Protein AF-A0A954ZAV3-F1 (afdb_monomer_lite)

Radius of gyration: 24.4 Å; chains: 1; bounding box: 52×62×76 Å

Secondary structure (DSSP, 8-state):
---PPPPPPP-----------TT--HHHHHHHHHHHHHHHHHH--SS--SS-HHHHHHHHHHHHHHHHHHHS---SS-HHHHHHHHHHHTT--TTS----SSTT--HHHHHHHHHHHHTTHHHHHHHHHHHHSS-SSS----S-GGGEEEETTEEEE-PPPPHHHHHHHHHHTT-HHHHHHHHH-TTT----S--HHHHHHHHHHHHHS-HHHHHHHHHHHHHTT-GGGHHHHHHHTT-SSHHHHHHHHHHHHHHHT-TTTTS--TT---HHHHHHHHHHHHHHHHHH-TTPPPP-

Foldseek 3Di:
DDDDPDPDPDQQDFDPDPPDDPPDDPVVVVVVLVVVVVCCVVDPDLPPPLDLSLQVLLVVLLNVLVVCNRRVHDDPDDPSLVRLVVVQVVQQDPVGWHAHDDPQRHGVNSRVSSVCNNVSVNNVVVVLCVLPPDDPDPDDDPPDPVQWDQDPNDTDGDDDQDLLNVLLVCQVVVVVVVLVVCVVPVVPDDQGPQDPVSLVSLLVCCVDTDPSSVLVSLLNLLVVLALVCLLSLLVQLPDPDLSSVVSSQCSLCSNVVPVVQQPDDSPDPDVVSSVSSSVVSQVVSCVVVVPDDRRD

Structure (mmCIF, N/CA/C/O backbone):
data_AF-A0A954ZAV3-F1
#
_entry.id   AF-A0A954ZAV3-F1
#
loop_
_atom_site.group_PDB
_atom_site.id
_atom_site.type_symbol
_atom_site.label_atom_id
_atom_site.label_alt_id
_atom_site.label_comp_id
_atom_site.label_asym_id
_atom_site.label_entity_id
_atom_site.label_seq_id
_atom_site.pdbx_PDB_ins_code
_atom_site.Cartn_x
_atom_site.Cartn_y
_atom_site.Cartn_z
_atom_site.occupancy
_atom_site.B_iso_or_equiv
_atom_site.auth_seq_id
_atom_site.auth_comp_id
_atom_site.auth_asym_id
_atom_site.auth_atom_id
_atom_site.pdbx_PDB_model_num
ATOM 1 N N . SER A 1 1 ? 12.133 -4.200 50.598 1.00 43.22 1 SER A N 1
ATOM 2 C CA . SER A 1 1 ? 11.638 -5.173 49.607 1.00 43.22 1 SER A CA 1
ATOM 3 C C . SER A 1 1 ? 10.131 -5.022 49.510 1.00 43.22 1 SER A C 1
ATOM 5 O O . SER A 1 1 ? 9.452 -5.318 50.482 1.00 43.22 1 SER A O 1
ATOM 7 N N . ALA A 1 2 ? 9.618 -4.442 48.423 1.00 35.38 2 ALA A N 1
ATOM 8 C CA . ALA A 1 2 ? 8.178 -4.277 48.209 1.00 35.38 2 ALA A CA 1
ATOM 9 C C . ALA A 1 2 ? 7.883 -4.182 46.704 1.00 35.38 2 ALA A C 1
ATOM 11 O O . ALA A 1 2 ? 7.616 -3.110 46.168 1.00 35.38 2 ALA A O 1
ATOM 12 N N . LEU A 1 3 ? 7.975 -5.317 46.011 1.00 33.47 3 LEU A N 1
ATOM 13 C CA . LEU A 1 3 ? 7.390 -5.476 44.681 1.00 33.47 3 LEU A CA 1
ATOM 14 C C . LEU A 1 3 ? 5.880 -5.665 44.868 1.00 33.47 3 LEU A C 1
ATOM 16 O O . LEU A 1 3 ? 5.440 -6.688 45.394 1.00 33.47 3 LEU A O 1
ATOM 20 N N . ARG A 1 4 ? 5.081 -4.663 44.483 1.00 36.97 4 ARG A N 1
ATOM 21 C CA . ARG A 1 4 ? 3.630 -4.841 44.336 1.00 36.97 4 ARG A CA 1
ATOM 22 C C . ARG A 1 4 ? 3.389 -5.832 43.197 1.00 36.97 4 ARG A C 1
ATOM 24 O O . ARG A 1 4 ? 3.951 -5.667 42.117 1.00 36.97 4 ARG A O 1
ATOM 31 N N . ARG A 1 5 ? 2.554 -6.846 43.448 1.00 33.66 5 ARG A N 1
ATOM 32 C CA . ARG A 1 5 ? 2.000 -7.714 42.398 1.00 33.66 5 ARG A CA 1
ATOM 33 C C . ARG A 1 5 ? 1.343 -6.829 41.341 1.00 33.66 5 ARG A C 1
ATOM 35 O O . ARG A 1 5 ? 0.544 -5.967 41.692 1.00 33.66 5 ARG A O 1
ATOM 42 N N . ALA A 1 6 ? 1.701 -7.044 40.079 1.00 34.69 6 ALA A N 1
ATOM 43 C CA . ALA A 1 6 ? 0.968 -6.472 38.963 1.00 34.69 6 ALA A CA 1
ATOM 44 C C . ALA A 1 6 ? -0.475 -6.991 39.017 1.00 34.69 6 ALA A C 1
ATOM 46 O O . ALA A 1 6 ? -0.693 -8.198 39.153 1.00 34.69 6 ALA A O 1
ATOM 47 N N . ASP A 1 7 ? -1.442 -6.077 38.969 1.00 37.53 7 ASP A N 1
ATOM 48 C CA . ASP A 1 7 ? -2.855 -6.427 38.868 1.00 37.53 7 ASP A CA 1
ATOM 49 C C . ASP A 1 7 ? -3.092 -7.270 37.607 1.00 37.53 7 ASP A C 1
ATOM 51 O O . ASP A 1 7 ? -2.466 -7.046 36.566 1.00 37.53 7 ASP A O 1
ATOM 55 N N . ALA A 1 8 ? -4.003 -8.241 37.702 1.00 34.41 8 ALA A N 1
ATOM 56 C CA . ALA A 1 8 ? -4.409 -9.057 36.564 1.00 34.41 8 ALA A CA 1
ATOM 57 C C . ALA A 1 8 ? -4.867 -8.156 35.398 1.00 34.41 8 ALA A C 1
ATOM 59 O O . ALA A 1 8 ? -5.554 -7.154 35.642 1.00 34.41 8 ALA A O 1
ATOM 60 N N . PRO A 1 9 ? -4.514 -8.482 34.139 1.00 34.75 9 PRO A N 1
ATOM 61 C CA . PRO A 1 9 ? -4.919 -7.682 32.993 1.00 34.75 9 PRO A CA 1
ATOM 62 C C . PRO A 1 9 ? -6.445 -7.556 32.976 1.00 34.75 9 PRO A C 1
ATOM 64 O O . PRO A 1 9 ? -7.173 -8.550 32.954 1.00 34.75 9 PRO A O 1
ATOM 67 N N . LYS A 1 10 ? -6.934 -6.311 33.042 1.00 37.59 10 LYS A N 1
ATOM 68 C CA . LYS A 1 10 ? -8.363 -6.001 32.941 1.00 37.59 10 LYS A CA 1
ATOM 69 C C . LYS A 1 10 ? -8.898 -6.620 31.653 1.00 37.59 10 LYS A C 1
ATOM 71 O O . LYS A 1 10 ? -8.364 -6.329 30.586 1.00 37.59 10 LYS A O 1
ATOM 76 N N . ALA A 1 11 ? -9.953 -7.429 31.766 1.00 37.09 11 ALA A N 1
ATOM 77 C CA . ALA A 1 11 ? -10.657 -8.009 30.628 1.00 37.09 11 ALA A CA 1
ATOM 78 C C . ALA A 1 11 ? -10.965 -6.910 29.602 1.00 37.09 11 ALA A C 1
ATOM 80 O O . ALA A 1 11 ? -11.726 -5.973 29.873 1.00 37.09 11 ALA A O 1
ATOM 81 N N . GLN A 1 12 ? -10.302 -6.989 28.452 1.00 39.78 12 GLN A N 1
ATOM 82 C CA . GLN A 1 12 ? -10.425 -6.011 27.388 1.00 39.78 12 GLN A CA 1
ATOM 83 C C . GLN A 1 12 ? -11.825 -6.162 26.792 1.00 39.78 12 GLN A C 1
ATOM 85 O O . GLN A 1 12 ? -12.163 -7.187 26.210 1.00 39.78 12 GLN A O 1
ATOM 90 N N . ALA A 1 13 ? -12.684 -5.170 27.028 1.00 43.62 13 ALA A N 1
ATOM 91 C CA . ALA A 1 13 ? -14.077 -5.238 26.611 1.00 43.62 13 ALA A CA 1
ATOM 92 C C . ALA A 1 13 ? -14.172 -5.381 25.085 1.00 43.62 13 ALA A C 1
ATOM 94 O O . ALA A 1 13 ? -13.678 -4.519 24.350 1.00 43.62 13 ALA A O 1
ATOM 95 N N . TYR A 1 14 ? -14.834 -6.458 24.652 1.00 39.50 14 TYR A N 1
ATOM 96 C CA . TYR A 1 14 ? -15.219 -6.749 23.273 1.00 39.50 14 TYR A CA 1
ATOM 97 C C . TYR A 1 14 ? -15.624 -5.463 22.531 1.00 39.50 14 TYR A C 1
ATOM 99 O O . TYR A 1 14 ? -16.465 -4.712 23.048 1.00 39.50 14 TYR A O 1
ATOM 107 N N . PRO A 1 15 ? -15.098 -5.184 21.324 1.00 45.75 15 PRO A N 1
ATOM 108 C CA . PRO A 1 15 ? -15.654 -4.125 20.498 1.00 45.75 15 PRO A CA 1
ATOM 109 C C . PRO A 1 15 ? -17.141 -4.416 20.268 1.00 45.75 15 PRO A C 1
ATOM 111 O O . PRO A 1 15 ? -17.528 -5.467 19.755 1.00 45.75 15 PRO A O 1
ATOM 114 N N . THR A 1 16 ? -18.003 -3.493 20.691 1.00 47.75 16 THR A N 1
ATOM 115 C CA . THR A 1 16 ? -19.441 -3.603 20.467 1.00 47.75 16 THR A CA 1
ATOM 116 C C . THR A 1 16 ? -19.694 -3.507 18.968 1.00 47.75 16 THR A C 1
ATOM 118 O O . THR A 1 16 ? -19.535 -2.446 18.365 1.00 47.75 16 THR A O 1
ATOM 121 N N . LEU A 1 17 ? -20.078 -4.631 18.354 1.00 47.16 17 LEU A N 1
ATOM 122 C CA . LEU A 1 17 ? -20.559 -4.663 16.975 1.00 47.16 17 LEU A CA 1
ATOM 123 C C . LEU A 1 17 ? -21.664 -3.605 16.829 1.00 47.16 17 LEU A C 1
ATOM 125 O O . LEU A 1 17 ? -22.701 -3.693 17.497 1.00 47.16 17 LEU A O 1
ATOM 129 N N . LYS A 1 18 ? -21.423 -2.582 15.995 1.00 47.41 18 LYS A N 1
ATOM 130 C CA . LYS A 1 18 ? -22.387 -1.500 15.740 1.00 47.41 18 LYS A CA 1
ATOM 131 C C . LYS A 1 18 ? -23.737 -2.116 15.354 1.00 47.41 18 LYS A C 1
ATOM 133 O O . LYS A 1 18 ? -23.797 -3.071 14.584 1.00 47.41 18 LYS A O 1
ATOM 138 N N . SER A 1 19 ? -24.829 -1.578 15.892 1.00 48.09 19 SER A N 1
ATOM 139 C CA . SER A 1 19 ? -26.195 -1.955 15.516 1.00 48.09 19 SER A CA 1
ATOM 140 C C . SER A 1 19 ? -26.504 -1.476 14.093 1.00 48.09 19 SER A C 1
ATOM 142 O O . SER A 1 19 ? -27.118 -0.430 13.906 1.00 48.09 19 SER A O 1
ATOM 144 N N . GLY A 1 20 ? -26.019 -2.203 13.088 1.00 42.50 20 GLY A N 1
ATOM 145 C CA . GLY A 1 20 ? -26.279 -1.944 11.675 1.00 42.50 20 GLY A CA 1
ATOM 146 C C . GLY A 1 20 ? -27.208 -3.005 11.094 1.00 42.50 20 GLY A C 1
ATOM 147 O O . GLY A 1 20 ? -26.789 -4.144 10.933 1.00 42.50 20 GLY A O 1
ATOM 148 N N . GLY A 1 21 ? -28.446 -2.612 10.778 1.00 49.19 21 GLY A N 1
ATOM 149 C CA . GLY A 1 21 ? -29.422 -3.400 10.016 1.00 49.19 21 GLY A CA 1
ATOM 150 C C . GLY A 1 21 ? -30.178 -4.457 10.829 1.00 49.19 21 GLY A C 1
ATOM 151 O O . GLY A 1 21 ? -29.595 -5.365 11.409 1.00 49.19 21 GLY A O 1
ATOM 152 N N . SER A 1 22 ? -31.505 -4.377 10.823 1.00 57.56 22 SER A N 1
ATOM 153 C CA . SER A 1 22 ? -32.466 -5.265 11.497 1.00 57.56 22 SER A CA 1
ATOM 154 C C . SER A 1 22 ? -32.507 -6.723 10.987 1.00 57.56 22 SER A C 1
ATOM 156 O O . SER A 1 22 ? -33.482 -7.422 11.243 1.00 57.56 22 SER A O 1
ATOM 158 N N . GLY A 1 23 ? -31.487 -7.198 10.263 1.00 61.06 23 GLY A N 1
ATOM 159 C CA . GLY A 1 23 ? -31.526 -8.477 9.537 1.00 61.06 23 GLY A CA 1
ATOM 160 C C . GLY A 1 23 ? -30.692 -9.626 10.115 1.00 61.06 23 GLY A C 1
ATOM 161 O O . GLY A 1 23 ? -30.875 -10.762 9.689 1.00 61.06 23 GLY A O 1
ATOM 162 N N . VAL A 1 24 ? -29.775 -9.374 11.057 1.00 69.69 24 VAL A N 1
ATOM 163 C CA . VAL A 1 24 ? -28.865 -10.416 11.577 1.00 69.69 24 VAL A CA 1
ATOM 164 C C . VAL A 1 24 ? -29.240 -10.803 13.006 1.00 69.69 24 VAL A C 1
ATOM 166 O O . VAL A 1 24 ? -29.058 -10.028 13.947 1.00 69.69 24 VAL A O 1
ATOM 169 N N . ASP A 1 25 ? -29.725 -12.034 13.175 1.00 81.56 25 ASP A N 1
ATOM 170 C CA . ASP A 1 25 ? -29.967 -12.639 14.487 1.00 81.56 25 ASP A CA 1
ATOM 171 C C . ASP A 1 25 ? -28.629 -12.890 15.204 1.00 81.56 25 ASP A C 1
ATOM 173 O O . ASP A 1 25 ? -27.825 -13.744 14.821 1.00 81.56 25 ASP A O 1
ATOM 177 N N . ARG A 1 26 ? -28.387 -12.121 16.270 1.00 75.00 26 ARG A N 1
ATOM 178 C CA . ARG A 1 26 ? -27.150 -12.179 17.063 1.00 75.00 26 ARG A CA 1
ATOM 179 C C . ARG A 1 26 ? -26.989 -13.488 17.827 1.00 75.00 26 ARG A C 1
ATOM 181 O O . ARG A 1 26 ? -25.853 -13.897 18.060 1.00 75.00 26 ARG A O 1
ATOM 188 N N . GLY A 1 27 ? -28.094 -14.106 18.242 1.00 80.81 27 GLY A N 1
ATOM 189 C CA . GLY A 1 27 ? -28.077 -15.412 18.890 1.00 80.81 27 GLY A CA 1
ATOM 190 C C . GLY A 1 27 ? -27.563 -16.456 17.911 1.00 80.81 27 GLY A C 1
ATOM 191 O O . GLY A 1 27 ? -26.564 -17.111 18.190 1.00 80.81 27 GLY A O 1
ATOM 192 N N . ARG A 1 28 ? -28.150 -16.497 16.708 1.00 83.56 28 ARG A N 1
ATOM 193 C CA . ARG A 1 28 ? -27.690 -17.381 15.625 1.00 83.56 28 ARG A CA 1
ATOM 194 C C . ARG A 1 28 ? -26.242 -17.117 15.222 1.00 83.56 28 ARG A C 1
ATOM 196 O O . ARG A 1 28 ? -25.494 -18.071 15.045 1.00 83.56 28 ARG A O 1
ATOM 203 N N . LEU A 1 29 ? -25.826 -15.852 15.122 1.00 80.62 29 LEU A N 1
ATOM 204 C CA . LEU A 1 29 ? -24.438 -15.500 14.806 1.00 80.62 29 LEU A CA 1
ATOM 205 C C . LEU A 1 29 ? -23.461 -16.023 15.868 1.00 80.62 29 LEU A C 1
ATOM 207 O O . LEU A 1 29 ? -22.457 -16.640 15.526 1.00 80.62 29 LEU A O 1
ATOM 211 N N . ARG A 1 30 ? -23.754 -15.808 17.156 1.00 82.56 30 ARG A N 1
ATOM 212 C CA . ARG A 1 30 ? -22.911 -16.311 18.253 1.00 82.56 30 ARG A CA 1
ATOM 213 C C . ARG A 1 30 ? -22.864 -17.833 18.281 1.00 82.56 30 ARG A C 1
ATOM 215 O O . ARG A 1 30 ? -21.786 -18.388 18.459 1.00 82.56 30 ARG A O 1
ATOM 222 N N . SER A 1 31 ? -24.000 -18.496 18.067 1.00 86.44 31 SER A N 1
ATOM 223 C CA . SER A 1 31 ? -24.052 -19.954 17.957 1.00 86.44 31 SER A CA 1
ATOM 224 C C . SER A 1 31 ? -23.203 -20.458 16.792 1.00 86.44 31 SER A C 1
ATOM 226 O O . SER A 1 31 ? -22.421 -21.377 16.988 1.00 86.44 31 SER A O 1
ATOM 228 N N . ALA A 1 32 ? -23.275 -19.821 15.619 1.00 86.50 32 ALA A N 1
ATOM 229 C CA . ALA A 1 32 ? -22.461 -20.195 14.463 1.00 86.50 32 ALA A CA 1
ATOM 230 C C . ALA A 1 32 ? -20.954 -20.035 14.727 1.00 86.50 32 ALA A C 1
ATOM 232 O O . ALA A 1 32 ? -20.181 -20.933 14.401 1.00 86.50 32 ALA A O 1
ATOM 233 N N . ILE A 1 33 ? -20.542 -18.930 15.364 1.00 84.00 33 ILE A N 1
ATOM 234 C CA . ILE A 1 33 ? -19.146 -18.714 15.778 1.00 84.00 33 ILE A CA 1
ATOM 235 C C . ILE A 1 33 ? -18.710 -19.809 16.756 1.00 84.00 33 ILE A C 1
ATOM 237 O O . ILE A 1 33 ? -17.671 -20.428 16.553 1.00 84.00 33 ILE A O 1
ATOM 241 N N . SER A 1 34 ? -19.521 -20.091 17.781 1.00 85.69 34 SER A N 1
ATOM 242 C CA . SER A 1 34 ? -19.221 -21.130 18.771 1.00 85.69 34 SER A CA 1
ATOM 243 C C . SER A 1 34 ? -19.095 -22.512 18.133 1.00 85.69 34 SER A C 1
ATOM 245 O O . SER A 1 34 ? -18.180 -23.249 18.476 1.00 85.69 34 SER A O 1
ATOM 247 N N . SER A 1 35 ? -19.982 -22.869 17.202 1.00 88.56 35 SER A N 1
ATOM 248 C CA . SER A 1 35 ? -19.908 -24.144 16.484 1.00 88.56 35 SER A CA 1
ATOM 249 C C . SER A 1 35 ? -18.654 -24.242 15.615 1.00 88.56 35 SER A C 1
ATOM 251 O O . SER A 1 35 ? -18.016 -25.292 15.596 1.00 88.56 35 SER A O 1
ATOM 253 N N . GLY A 1 36 ? -18.278 -23.156 14.932 1.00 87.31 36 GLY A N 1
ATOM 254 C CA . GLY A 1 36 ? -17.037 -23.092 14.158 1.00 87.31 36 GLY A CA 1
ATOM 255 C C . GLY A 1 36 ? -15.797 -23.260 15.036 1.00 87.31 36 GLY A C 1
ATOM 256 O O . GLY A 1 36 ? -14.914 -24.043 14.696 1.00 87.31 36 GLY A O 1
ATOM 257 N N . GLN A 1 37 ? -15.776 -22.601 16.197 1.00 85.81 37 GLN A N 1
ATOM 258 C CA . GLN A 1 37 ? -14.704 -22.732 17.181 1.00 85.81 37 GLN A CA 1
ATOM 259 C C . GLN A 1 37 ? -14.576 -24.174 17.678 1.00 85.81 37 GLN A C 1
ATOM 261 O O . GLN A 1 37 ? -13.499 -24.748 17.594 1.00 85.81 37 GLN A O 1
ATOM 266 N N . SER A 1 38 ? -15.678 -24.790 18.121 1.00 89.25 38 SER A N 1
ATOM 267 C CA . SER A 1 38 ? -15.659 -26.172 18.613 1.00 89.25 38 SER A CA 1
ATOM 268 C C . SER A 1 38 ? -15.212 -27.167 17.544 1.00 89.25 38 SER A C 1
ATOM 270 O O . SER A 1 38 ? -14.517 -28.131 17.855 1.00 89.25 38 SER A O 1
ATOM 272 N N . TRP A 1 39 ? -15.590 -26.942 16.283 1.00 89.00 39 TRP A N 1
ATOM 273 C CA . TRP A 1 39 ? -15.094 -27.759 15.182 1.00 89.00 39 TRP A CA 1
ATOM 274 C C . TRP A 1 39 ? -13.587 -27.571 14.987 1.00 89.00 39 TRP A C 1
ATOM 276 O O . TRP A 1 39 ? -12.875 -28.565 14.870 1.00 89.00 39 TRP A O 1
ATOM 286 N N . LEU A 1 40 ? -13.091 -26.330 14.994 1.00 86.75 40 LEU A N 1
ATOM 287 C CA . LEU A 1 40 ? -11.665 -26.053 14.838 1.00 86.75 40 LEU A CA 1
ATOM 288 C C . LEU A 1 40 ? -10.853 -26.654 15.989 1.00 86.75 40 LEU A C 1
ATOM 290 O O . LEU A 1 40 ? -9.869 -27.328 15.725 1.00 86.75 40 LEU A O 1
ATOM 294 N N . ASP A 1 41 ? -11.289 -26.491 17.236 1.00 85.81 41 ASP A N 1
ATOM 295 C CA . ASP A 1 41 ? -10.605 -27.041 18.412 1.00 85.81 41 ASP A CA 1
ATOM 296 C C . ASP A 1 41 ? -10.495 -28.578 18.347 1.00 85.81 41 ASP A C 1
ATOM 298 O O . ASP A 1 41 ? -9.498 -29.149 18.781 1.00 85.81 41 ASP A O 1
ATOM 302 N N . ALA A 1 42 ? -11.496 -29.252 17.767 1.00 87.94 42 ALA A N 1
ATOM 303 C CA . ALA A 1 42 ? -11.515 -30.708 17.619 1.00 87.94 42 ALA A CA 1
ATOM 304 C C . ALA A 1 42 ? -10.778 -31.233 16.371 1.00 87.94 42 ALA A C 1
ATOM 306 O O . ALA A 1 42 ? -10.413 -32.406 16.339 1.00 87.94 42 ALA A O 1
ATOM 307 N N . ASN A 1 43 ? -10.595 -30.407 15.336 1.00 85.56 43 ASN A N 1
ATOM 308 C CA . ASN A 1 43 ? -10.083 -30.838 14.025 1.00 85.56 43 ASN A CA 1
ATOM 309 C C . ASN A 1 43 ? -8.812 -30.093 13.594 1.00 85.56 43 ASN A C 1
ATOM 311 O O . ASN A 1 43 ? -8.353 -30.267 12.466 1.00 85.56 43 ASN A O 1
ATOM 315 N N . PHE A 1 44 ? -8.251 -29.246 14.458 1.00 85.50 44 PHE A N 1
ATOM 316 C CA . PHE A 1 44 ? -7.051 -28.486 14.148 1.00 85.50 44 PHE A CA 1
ATOM 317 C C . PHE A 1 44 ? -5.870 -29.420 13.879 1.00 85.50 44 PHE A C 1
ATOM 319 O O . PHE A 1 44 ? -5.433 -30.177 14.744 1.00 85.50 44 PHE A O 1
ATOM 326 N N . SER A 1 45 ? -5.319 -29.309 12.679 1.00 84.38 45 SER A N 1
ATOM 327 C CA . SER A 1 45 ? -4.058 -29.916 12.286 1.00 84.38 45 SER A CA 1
ATOM 328 C C . SER A 1 45 ? -3.431 -29.019 11.229 1.00 84.38 45 SER A C 1
ATOM 330 O O . SER A 1 45 ? -4.126 -28.400 10.432 1.00 84.38 45 SER A O 1
ATOM 332 N N . VAL A 1 46 ? -2.110 -28.894 11.258 1.00 82.75 46 VAL A N 1
ATOM 333 C CA . VAL A 1 46 ? -1.357 -28.146 10.242 1.00 82.75 46 VAL A CA 1
ATOM 334 C C . VAL A 1 46 ? -0.816 -29.088 9.162 1.00 82.75 46 VAL A C 1
ATOM 336 O O . VAL A 1 46 ? -0.596 -28.684 8.024 1.00 82.75 46 VAL A O 1
ATOM 339 N N . ASP A 1 47 ? -0.611 -30.351 9.518 1.00 73.56 47 ASP A N 1
ATOM 340 C CA . ASP A 1 47 ? 0.057 -31.378 8.730 1.00 73.56 47 ASP A CA 1
ATOM 341 C C . ASP A 1 47 ? -0.894 -32.289 7.939 1.00 73.56 47 ASP A C 1
ATOM 343 O O . ASP A 1 47 ? -0.438 -32.968 7.025 1.00 73.56 47 ASP A O 1
ATOM 347 N N . ASN A 1 48 ? -2.201 -32.263 8.212 1.00 70.19 48 ASN A N 1
ATOM 348 C CA . ASN A 1 48 ? -3.205 -33.122 7.573 1.00 70.19 48 ASN A CA 1
ATOM 349 C C . ASN A 1 48 ? -3.900 -32.458 6.364 1.00 70.19 48 ASN A C 1
ATOM 351 O O . ASN A 1 48 ? -5.089 -32.661 6.105 1.00 70.19 48 ASN A O 1
ATOM 355 N N . HIS A 1 49 ? -3.173 -31.604 5.638 1.00 69.94 49 HIS A N 1
ATOM 356 C CA . HIS A 1 49 ? -3.695 -30.857 4.493 1.00 69.94 49 HIS A CA 1
ATOM 357 C C . HIS A 1 49 ? -2.951 -31.205 3.206 1.00 69.94 49 HIS A C 1
ATOM 359 O O . HIS A 1 49 ? -2.101 -30.454 2.730 1.00 69.94 49 HIS A O 1
ATOM 365 N N . ASP A 1 50 ? -3.347 -32.327 2.602 1.00 66.81 50 ASP A N 1
ATOM 366 C CA . ASP A 1 50 ? -2.805 -32.800 1.319 1.00 66.81 50 ASP A CA 1
ATOM 367 C C . ASP A 1 50 ? -3.141 -31.869 0.144 1.00 66.81 50 ASP A C 1
ATOM 369 O O . ASP A 1 50 ? -2.492 -31.900 -0.900 1.00 66.81 50 ASP A O 1
ATOM 373 N N . ARG A 1 51 ? -4.174 -31.029 0.291 1.00 72.25 51 ARG A N 1
ATOM 374 C CA . ARG A 1 51 ? -4.586 -30.048 -0.718 1.00 72.25 51 ARG A CA 1
ATOM 375 C C . ARG A 1 51 ? -4.462 -28.636 -0.159 1.00 72.25 51 ARG A C 1
ATOM 377 O O . ARG A 1 51 ? -5.188 -28.258 0.756 1.00 72.25 51 ARG A O 1
ATOM 384 N N . TYR A 1 52 ? -3.580 -27.852 -0.775 1.00 83.00 52 TYR A N 1
ATOM 385 C CA . TYR A 1 52 ? -3.382 -26.419 -0.524 1.00 83.00 52 TYR A CA 1
ATOM 386 C C . TYR A 1 52 ? -2.960 -26.056 0.917 1.00 83.00 52 TYR A C 1
ATOM 388 O O . TYR A 1 52 ? -3.591 -25.201 1.546 1.00 83.00 52 TYR A O 1
ATOM 396 N N . PRO A 1 53 ? -1.866 -26.631 1.447 1.00 88.56 53 PRO A N 1
ATOM 397 C CA . PRO A 1 53 ? -1.445 -26.409 2.834 1.00 88.56 53 PRO A CA 1
ATOM 398 C C . PRO A 1 53 ? -1.168 -24.931 3.149 1.00 88.56 53 PRO A C 1
ATOM 400 O O . PRO A 1 53 ? -1.612 -24.416 4.173 1.00 88.56 53 PRO A O 1
ATOM 403 N N . CYS A 1 54 ? -0.518 -24.193 2.243 1.00 90.62 54 CYS A N 1
ATOM 404 C CA . CYS A 1 54 ? -0.279 -22.760 2.444 1.00 90.62 54 CYS A CA 1
ATOM 405 C C . CYS A 1 54 ? -1.572 -21.935 2.419 1.00 90.62 54 CYS A C 1
ATOM 407 O O . CYS A 1 54 ? -1.697 -20.974 3.175 1.00 90.62 54 CYS A O 1
ATOM 409 N N . TYR A 1 55 ? -2.550 -22.311 1.587 1.00 89.81 55 TYR A N 1
ATOM 410 C CA . TYR A 1 55 ? -3.849 -21.638 1.567 1.00 89.81 55 TYR A CA 1
ATOM 411 C C . TYR A 1 55 ? -4.614 -21.874 2.871 1.00 89.81 55 TYR A C 1
ATOM 413 O O . TYR A 1 55 ? -5.178 -20.930 3.423 1.00 89.81 55 TYR A O 1
ATOM 421 N N . PHE A 1 56 ? -4.580 -23.103 3.398 1.00 91.06 56 PHE A N 1
ATOM 422 C CA . PHE A 1 56 ? -5.131 -23.408 4.716 1.00 91.06 56 PHE A CA 1
ATOM 423 C C . PHE A 1 56 ? -4.478 -22.556 5.808 1.00 91.06 56 PHE A C 1
ATOM 425 O O . PHE A 1 56 ? -5.194 -21.909 6.569 1.00 91.06 56 PHE A O 1
ATOM 432 N N . LEU A 1 57 ? -3.142 -22.486 5.847 1.00 93.06 57 LEU A N 1
ATOM 433 C CA . LEU A 1 57 ? -2.424 -21.648 6.810 1.00 93.06 57 LEU A CA 1
ATOM 434 C C . LEU A 1 57 ? -2.875 -20.189 6.724 1.00 93.06 57 LEU A C 1
ATOM 436 O O . LEU A 1 57 ? -3.226 -19.586 7.736 1.00 93.06 57 LEU A O 1
ATOM 440 N N . TYR A 1 58 ? -2.956 -19.628 5.518 1.00 94.31 58 TYR A N 1
ATOM 441 C CA . TYR A 1 58 ? -3.457 -18.268 5.349 1.00 94.31 58 TYR A CA 1
ATOM 442 C C . TYR A 1 58 ? -4.916 -18.107 5.822 1.00 94.31 58 TYR A C 1
ATOM 444 O O . TYR A 1 58 ? -5.245 -17.131 6.497 1.00 94.31 58 TYR A O 1
ATOM 452 N N . ALA A 1 59 ? -5.798 -19.065 5.531 1.00 92.25 59 ALA A N 1
ATOM 453 C CA . ALA A 1 59 ? -7.183 -19.042 6.003 1.00 92.25 59 ALA A CA 1
ATOM 454 C C . ALA A 1 59 ? -7.286 -19.136 7.538 1.00 92.25 59 ALA A C 1
ATOM 456 O O . ALA A 1 59 ? -8.101 -18.439 8.148 1.00 92.25 59 ALA A O 1
ATOM 457 N N . LEU A 1 60 ? -6.429 -19.943 8.164 1.00 92.44 60 LEU A N 1
ATOM 458 C CA . LEU A 1 60 ? -6.298 -20.047 9.613 1.00 92.44 60 LEU A CA 1
ATOM 459 C C . LEU A 1 60 ? -5.852 -18.713 10.229 1.00 92.44 60 LEU A C 1
ATOM 461 O O . LEU A 1 60 ? -6.472 -18.259 11.189 1.00 92.44 60 LEU A O 1
ATOM 465 N N . GLU A 1 61 ? -4.839 -18.049 9.662 1.00 94.38 61 GLU A N 1
ATOM 466 C CA . GLU A 1 61 ? -4.393 -16.726 10.129 1.00 94.38 61 GLU A CA 1
ATOM 467 C C . GLU A 1 61 ? -5.511 -15.690 10.044 1.00 94.38 61 GLU A C 1
ATOM 469 O O . GLU A 1 61 ? -5.693 -14.907 10.981 1.00 94.38 61 GLU A O 1
ATOM 474 N N . ARG A 1 62 ? -6.308 -15.717 8.968 1.00 93.38 62 ARG A N 1
ATOM 475 C CA . ARG A 1 62 ? -7.489 -14.857 8.840 1.00 93.38 62 ARG A CA 1
ATOM 476 C C . ARG A 1 62 ? -8.478 -15.114 9.970 1.00 93.38 62 ARG A C 1
ATOM 478 O O . ARG A 1 62 ? -8.880 -14.167 10.644 1.00 93.38 62 ARG A O 1
ATOM 485 N N . TYR A 1 63 ? -8.860 -16.375 10.178 1.00 90.69 63 TYR A N 1
ATOM 486 C CA . TYR A 1 63 ? -9.807 -16.769 11.223 1.00 90.69 63 TYR A CA 1
ATOM 487 C C . TYR A 1 63 ? -9.326 -16.319 12.606 1.00 90.69 63 TYR A C 1
ATOM 489 O O . TYR A 1 63 ? -10.035 -15.594 13.305 1.00 90.69 63 TYR A O 1
ATOM 497 N N . LYS A 1 64 ? -8.089 -16.678 12.961 1.00 90.62 64 LYS A N 1
ATOM 498 C CA . LYS A 1 64 ? -7.495 -16.370 14.264 1.00 90.62 64 LYS A CA 1
ATOM 499 C C . LYS A 1 64 ? -7.322 -14.873 14.491 1.00 90.62 64 LYS A C 1
ATOM 501 O O . LYS A 1 64 ? -7.543 -14.397 15.596 1.00 90.62 64 LYS A O 1
ATOM 506 N N . SER A 1 65 ? -7.046 -14.096 13.447 1.00 90.38 65 SER A N 1
ATOM 507 C CA . SER A 1 65 ? -6.973 -12.635 13.565 1.00 90.38 65 SER A CA 1
ATOM 508 C C . SER A 1 65 ? -8.329 -11.987 13.868 1.00 90.38 65 SER A C 1
ATOM 510 O O . SER A 1 65 ? -8.388 -11.026 14.635 1.00 90.38 65 SER A O 1
ATOM 512 N N . PHE A 1 66 ? -9.431 -12.506 13.313 1.00 87.06 66 PHE A N 1
ATOM 513 C CA . PHE A 1 66 ? -10.776 -12.051 13.685 1.00 87.06 66 PHE A CA 1
ATOM 514 C C . PHE A 1 66 ? -11.198 -12.548 15.070 1.00 87.06 66 PHE A C 1
ATOM 516 O O . PHE A 1 66 ? -11.862 -11.811 15.796 1.00 87.06 66 PHE A O 1
ATOM 523 N N . GLU A 1 67 ? -10.803 -13.762 15.452 1.00 84.75 67 GLU A N 1
ATOM 524 C CA . GLU A 1 67 ? -11.024 -14.287 16.800 1.00 84.75 67 GLU A CA 1
ATOM 525 C C . GLU A 1 67 ? -10.349 -13.395 17.853 1.00 84.75 67 GLU A C 1
ATOM 527 O O . GLU A 1 67 ? -11.031 -12.879 18.738 1.00 84.75 67 GLU A O 1
ATOM 532 N N . GLU A 1 68 ? -9.046 -13.136 17.708 1.00 86.31 68 GLU A N 1
ATOM 533 C CA . GLU A 1 68 ? -8.275 -12.229 18.571 1.00 86.31 68 GLU A CA 1
ATOM 534 C C . GLU A 1 68 ? -8.908 -10.832 18.630 1.00 86.31 68 GLU A C 1
ATOM 536 O O . GLU A 1 68 ? -9.003 -10.217 19.693 1.00 86.31 68 GLU A O 1
ATOM 541 N N . PHE A 1 69 ? -9.377 -10.326 17.485 1.00 82.62 69 PHE A N 1
ATOM 542 C CA . PHE A 1 69 ? -10.059 -9.038 17.405 1.00 82.62 69 PHE A CA 1
ATOM 543 C C . PHE A 1 69 ? -11.355 -9.007 18.220 1.00 82.62 69 PHE A C 1
ATOM 545 O O . PHE A 1 69 ? -11.621 -8.029 18.920 1.00 82.62 69 PHE A O 1
ATOM 552 N N . ILE A 1 70 ? -12.165 -10.065 18.132 1.00 76.62 70 ILE A N 1
ATOM 553 C CA . ILE A 1 70 ? -13.411 -10.177 18.892 1.00 76.62 70 ILE A CA 1
ATOM 554 C C . ILE A 1 70 ? -13.091 -10.313 20.380 1.00 76.62 70 ILE A C 1
ATOM 556 O O . ILE A 1 70 ? -13.658 -9.571 21.177 1.00 76.62 70 ILE A O 1
ATOM 560 N N . GLN A 1 71 ? -12.181 -11.216 20.752 1.00 76.56 71 GLN A N 1
ATOM 561 C CA . GLN A 1 71 ? -11.819 -11.494 22.146 1.00 76.56 71 GLN A CA 1
ATOM 562 C C . GLN A 1 71 ? -11.109 -10.312 22.820 1.00 76.56 71 GLN A C 1
ATOM 564 O O . GLN A 1 71 ? -11.142 -10.186 24.041 1.00 76.56 71 GLN A O 1
ATOM 569 N N . GLY A 1 72 ? -10.484 -9.427 22.039 1.00 70.88 72 GLY A N 1
ATOM 570 C CA . GLY A 1 72 ? -9.757 -8.268 22.548 1.00 70.88 72 GLY A CA 1
ATOM 571 C C . GLY A 1 72 ? -8.419 -8.624 23.197 1.00 70.88 72 GLY A C 1
ATOM 572 O O . GLY A 1 72 ? -7.705 -7.726 23.624 1.00 70.88 72 GLY A O 1
ATOM 573 N N . THR A 1 73 ? -8.057 -9.902 23.246 1.00 67.62 73 THR A N 1
ATOM 574 C CA . THR A 1 73 ? -6.783 -10.411 23.750 1.00 67.62 73 THR A CA 1
ATOM 575 C C . THR A 1 73 ? -6.142 -11.266 22.668 1.00 67.62 73 THR A C 1
ATOM 577 O O . THR A 1 73 ? -6.786 -12.169 22.142 1.00 67.62 73 THR A O 1
ATOM 580 N N . ALA A 1 74 ? -4.879 -10.991 22.351 1.00 70.12 74 ALA A N 1
ATOM 581 C CA . ALA A 1 74 ? -4.059 -11.854 21.513 1.00 70.12 74 ALA A CA 1
ATOM 582 C C . ALA A 1 74 ? -2.919 -12.396 22.372 1.00 70.12 74 ALA A C 1
ATOM 584 O O . ALA A 1 74 ? -2.200 -11.614 22.998 1.00 70.12 74 ALA A O 1
ATOM 585 N N . ASP A 1 75 ? -2.775 -13.717 22.410 1.00 76.56 75 ASP A N 1
ATOM 586 C CA . ASP A 1 75 ? -1.560 -14.347 22.917 1.00 76.56 75 ASP A CA 1
ATOM 587 C C . ASP A 1 75 ? -0.378 -13.866 22.050 1.00 76.56 75 ASP A C 1
ATOM 589 O O . ASP A 1 75 ? -0.492 -13.908 20.819 1.00 76.56 75 ASP A O 1
ATOM 593 N N . PRO A 1 76 ? 0.715 -13.341 22.638 1.00 71.50 76 PRO A N 1
ATOM 594 C CA . PRO A 1 76 ? 1.903 -12.957 21.883 1.00 71.50 76 PRO A CA 1
ATOM 595 C C . PRO A 1 76 ? 2.490 -14.097 21.043 1.00 71.50 76 PRO A C 1
ATOM 597 O O . PRO A 1 76 ? 3.005 -13.833 19.957 1.00 71.50 76 PRO A O 1
ATOM 600 N N . GLU A 1 77 ? 2.388 -15.344 21.514 1.00 76.88 77 GLU A N 1
ATOM 601 C CA . GLU A 1 77 ? 2.983 -16.524 20.876 1.00 76.88 77 GLU A CA 1
ATOM 602 C C . GLU A 1 77 ? 1.962 -17.669 20.787 1.00 76.88 77 GLU A C 1
ATOM 604 O O . GLU A 1 77 ? 2.096 -18.701 21.447 1.00 76.88 77 GLU A O 1
ATOM 609 N N . PRO A 1 78 ? 0.906 -17.522 19.969 1.00 87.31 78 PRO A N 1
ATOM 610 C CA . PRO A 1 78 ? -0.164 -18.494 19.971 1.00 87.31 78 PRO A CA 1
ATOM 611 C C . PRO A 1 78 ? 0.298 -19.808 19.334 1.00 87.31 78 PRO A C 1
ATOM 613 O O . PRO A 1 78 ? 0.867 -19.827 18.239 1.00 87.31 78 PRO A O 1
ATOM 616 N N . GLN A 1 79 ? -0.029 -20.928 19.981 1.00 88.31 79 GLN A N 1
ATOM 617 C CA . GLN A 1 79 ? 0.407 -22.263 19.559 1.00 88.31 79 GLN A CA 1
ATOM 618 C C . GLN A 1 79 ? 0.066 -22.581 18.093 1.00 88.31 79 GLN A C 1
ATOM 620 O O . GLN A 1 79 ? 0.893 -23.142 17.381 1.00 88.31 79 GLN A O 1
ATOM 625 N N . TRP A 1 80 ? -1.114 -22.170 17.606 1.00 90.94 80 TRP A N 1
ATOM 626 C CA . TRP A 1 80 ? -1.517 -22.384 16.208 1.00 90.94 80 TRP A CA 1
ATOM 627 C C . TRP A 1 80 ? -0.550 -21.732 15.209 1.00 90.94 80 TRP A C 1
ATOM 629 O O . TRP A 1 80 ? -0.297 -22.287 14.138 1.00 90.94 80 TRP A O 1
ATOM 639 N N . TYR A 1 81 ? -0.007 -20.560 15.556 1.00 93.56 81 TYR A N 1
ATOM 640 C CA . TYR A 1 81 ? 0.936 -19.834 14.714 1.00 93.56 81 TYR A CA 1
ATOM 641 C C . TYR A 1 81 ? 2.294 -20.525 14.740 1.00 93.56 81 TYR A C 1
ATOM 643 O O . TYR A 1 81 ? 2.877 -20.750 13.683 1.00 93.56 81 TYR A O 1
ATOM 651 N N . GLN A 1 82 ? 2.750 -20.932 15.929 1.00 92.44 82 GLN A N 1
ATOM 652 C CA . GLN A 1 82 ? 3.999 -21.670 16.093 1.00 92.44 82 GLN A CA 1
ATOM 653 C C . GLN A 1 82 ? 3.990 -22.980 15.292 1.00 92.44 82 GLN A C 1
ATOM 655 O O . GLN A 1 82 ? 4.934 -23.250 14.551 1.00 92.44 82 GLN A O 1
ATOM 660 N N . SER A 1 83 ? 2.897 -23.747 15.347 1.00 91.69 83 SER A N 1
ATOM 661 C CA . SER A 1 83 ? 2.745 -24.972 14.553 1.00 91.69 83 SER A CA 1
ATOM 662 C C . SER A 1 83 ? 2.796 -24.701 13.044 1.00 91.69 83 SER A C 1
ATOM 664 O O . SER A 1 83 ? 3.461 -25.429 12.307 1.00 91.69 83 SER A O 1
ATOM 666 N N . GLY A 1 84 ? 2.144 -23.634 12.567 1.00 93.31 84 GLY A N 1
ATOM 667 C CA . GLY A 1 84 ? 2.220 -23.227 11.159 1.00 93.31 84 GLY A CA 1
ATOM 668 C C . GLY A 1 84 ? 3.615 -22.761 10.736 1.00 93.31 84 GLY A C 1
ATOM 669 O O . GLY A 1 84 ? 4.086 -23.110 9.653 1.00 93.31 84 GLY A O 1
ATOM 670 N N . TYR A 1 85 ? 4.308 -22.025 11.605 1.00 94.06 85 TYR A N 1
ATOM 671 C CA . TYR A 1 85 ? 5.686 -21.597 11.387 1.00 94.06 85 TYR A CA 1
ATOM 672 C C . TYR A 1 85 ? 6.639 -22.792 11.279 1.00 94.06 85 TYR A C 1
ATOM 674 O O . TYR A 1 85 ? 7.421 -22.858 10.334 1.00 94.06 85 TYR A O 1
ATOM 682 N N . GLU A 1 86 ? 6.566 -23.758 12.195 1.00 92.75 86 GLU A N 1
ATOM 683 C CA . GLU A 1 86 ? 7.412 -24.959 12.177 1.00 92.75 86 GLU A CA 1
ATOM 684 C C . GLU A 1 86 ? 7.151 -25.829 10.942 1.00 92.75 86 GLU A C 1
ATOM 686 O O . GLU A 1 86 ? 8.089 -26.325 10.302 1.00 92.75 86 GLU A O 1
ATOM 691 N N . PHE A 1 87 ? 5.882 -25.957 10.550 1.00 92.44 87 PHE A N 1
ATOM 692 C CA . PHE A 1 87 ? 5.495 -26.646 9.324 1.00 92.44 87 PHE A CA 1
ATOM 693 C C . PHE A 1 87 ? 6.122 -26.007 8.080 1.00 92.44 87 PHE A C 1
ATOM 695 O O . PHE A 1 87 ? 6.685 -26.722 7.249 1.00 92.44 87 PHE A O 1
ATOM 702 N N . LEU A 1 88 ? 6.071 -24.675 7.968 1.00 93.31 88 LEU A N 1
ATOM 703 C CA . LEU A 1 88 ? 6.691 -23.948 6.860 1.00 93.31 88 LEU A CA 1
ATOM 704 C C . LEU A 1 88 ? 8.218 -24.024 6.934 1.00 93.31 88 LEU A C 1
ATOM 706 O O . LEU A 1 88 ? 8.863 -24.357 5.944 1.00 93.31 88 LEU A O 1
ATOM 710 N N . ARG A 1 89 ? 8.813 -23.782 8.102 1.00 93.69 89 ARG A N 1
ATOM 711 C CA . ARG A 1 89 ? 10.268 -23.794 8.298 1.00 93.69 89 ARG A CA 1
ATOM 712 C C . ARG A 1 89 ? 10.897 -25.124 7.888 1.00 93.69 89 ARG A C 1
ATOM 714 O O . ARG A 1 89 ? 11.931 -25.128 7.234 1.00 93.69 89 ARG A O 1
ATOM 721 N N . SER A 1 90 ? 10.276 -26.243 8.253 1.00 91.94 90 SER A N 1
ATOM 722 C CA . SER A 1 90 ? 10.777 -27.586 7.915 1.00 91.94 90 SER A CA 1
ATOM 723 C C . SER A 1 90 ? 10.688 -27.933 6.424 1.00 91.94 90 SER A C 1
ATOM 725 O O . SER A 1 90 ? 11.291 -28.913 5.996 1.00 91.94 90 SER A O 1
ATOM 727 N N . ARG A 1 91 ? 9.946 -27.149 5.633 1.00 90.75 91 ARG A N 1
ATOM 728 C CA . ARG A 1 91 ? 9.663 -27.403 4.209 1.00 90.75 91 ARG A CA 1
ATOM 729 C C . ARG A 1 91 ? 10.133 -26.283 3.284 1.00 90.75 91 ARG A C 1
ATOM 731 O O . ARG A 1 91 ? 9.884 -26.345 2.084 1.00 90.75 91 ARG A O 1
ATOM 738 N N . GLN A 1 92 ? 10.783 -25.258 3.829 1.00 92.69 92 GLN A N 1
ATOM 739 C CA . GLN A 1 92 ? 11.330 -24.170 3.033 1.00 92.69 92 GLN A CA 1
ATOM 740 C C . GLN A 1 92 ? 12.527 -24.676 2.220 1.00 92.69 92 GLN A C 1
ATOM 742 O O . GLN A 1 92 ? 13.428 -25.319 2.764 1.00 92.69 92 GLN A O 1
ATOM 747 N N . LYS A 1 93 ? 12.541 -24.388 0.916 1.00 91.12 93 LYS A N 1
ATOM 748 C CA . LYS A 1 93 ? 13.661 -24.732 0.029 1.00 91.12 93 LYS A CA 1
ATOM 749 C C . LYS A 1 93 ? 14.805 -23.724 0.190 1.00 91.12 93 LYS A C 1
ATOM 751 O O . LYS A 1 93 ? 14.653 -22.681 0.821 1.00 91.12 93 LYS A O 1
ATOM 756 N N . ALA A 1 94 ? 15.982 -24.052 -0.344 1.00 90.56 94 ALA A N 1
ATOM 757 C CA . ALA A 1 94 ? 17.212 -23.283 -0.115 1.00 90.56 94 ALA A CA 1
ATOM 758 C C . ALA A 1 94 ? 17.151 -21.826 -0.619 1.00 90.56 94 ALA A C 1
ATOM 760 O O . ALA A 1 94 ? 17.796 -20.944 -0.064 1.00 90.56 94 ALA A O 1
ATOM 761 N N . ASP A 1 95 ? 16.364 -21.576 -1.658 1.00 88.88 95 ASP A N 1
ATOM 762 C CA . ASP A 1 95 ? 16.067 -20.264 -2.242 1.00 88.88 95 ASP A CA 1
ATOM 763 C C . ASP A 1 95 ? 14.855 -19.569 -1.585 1.00 88.88 95 ASP A C 1
ATOM 765 O O . ASP A 1 95 ? 14.442 -18.490 -2.006 1.00 88.88 95 ASP A O 1
ATOM 769 N N . GLY A 1 96 ? 14.298 -20.164 -0.528 1.00 87.62 96 GLY A N 1
ATOM 770 C CA . GLY A 1 96 ? 13.289 -19.559 0.333 1.00 87.62 96 GLY A CA 1
ATOM 771 C C . GLY A 1 96 ? 11.837 -19.792 -0.080 1.00 87.62 96 GLY A C 1
ATOM 772 O O . GLY A 1 96 ? 10.954 -19.393 0.684 1.00 87.62 96 GLY A O 1
ATOM 773 N N . HIS A 1 97 ? 11.569 -20.429 -1.226 1.00 90.81 97 HIS A N 1
ATOM 774 C CA . HIS A 1 97 ? 10.198 -20.726 -1.657 1.00 90.81 97 HIS A CA 1
ATOM 775 C C . HIS A 1 97 ? 9.637 -21.992 -0.999 1.00 90.81 97 HIS A C 1
ATOM 777 O O . HIS A 1 97 ? 10.358 -22.806 -0.410 1.00 90.81 97 HIS A O 1
ATOM 783 N N . TRP A 1 98 ? 8.320 -22.148 -1.128 1.00 90.25 98 TRP A N 1
ATOM 784 C CA . TRP A 1 98 ? 7.596 -23.358 -0.762 1.00 90.25 98 TRP A CA 1
ATOM 785 C C . TRP A 1 98 ? 6.933 -23.964 -1.987 1.00 90.25 98 TRP A C 1
ATOM 787 O O . TRP A 1 98 ? 6.261 -23.261 -2.738 1.00 90.25 98 TRP A O 1
ATOM 797 N N . GLU A 1 99 ? 7.078 -25.276 -2.125 1.00 82.56 99 GLU A N 1
ATOM 798 C CA . GLU A 1 99 ? 6.471 -26.074 -3.182 1.00 82.56 99 GLU A CA 1
ATOM 799 C C . GLU A 1 99 ? 5.717 -27.234 -2.535 1.00 82.56 99 GLU A C 1
ATOM 801 O O . GLU A 1 99 ? 6.250 -27.921 -1.659 1.00 82.56 99 GLU A O 1
ATOM 806 N N . PHE A 1 100 ? 4.474 -27.454 -2.956 1.00 79.44 100 PHE A N 1
ATOM 807 C CA . PHE A 1 100 ? 3.681 -28.596 -2.515 1.00 79.44 100 PHE A CA 1
ATOM 808 C C . PHE A 1 100 ? 3.052 -29.285 -3.722 1.00 79.44 100 PHE A C 1
ATOM 810 O O . PHE A 1 100 ? 2.824 -28.678 -4.766 1.00 79.44 100 PHE A O 1
ATOM 817 N N . THR A 1 101 ? 2.744 -30.568 -3.583 1.00 70.44 101 THR A N 1
ATOM 818 C CA . THR A 1 101 ? 2.082 -31.332 -4.639 1.00 70.44 101 THR A CA 1
ATOM 819 C C . THR A 1 101 ? 0.630 -30.846 -4.814 1.00 70.44 101 THR A C 1
ATOM 821 O O . THR A 1 101 ? -0.066 -30.539 -3.843 1.00 70.44 101 THR A O 1
ATOM 824 N N . GLY A 1 102 ? 0.170 -30.702 -6.064 1.00 64.38 102 GLY A N 1
ATOM 825 C CA . GLY A 1 102 ? -1.205 -30.293 -6.398 1.00 64.38 102 GLY A CA 1
ATOM 826 C C . GLY A 1 102 ? -1.307 -29.139 -7.404 1.00 64.38 102 GLY A C 1
ATOM 827 O O . GLY A 1 102 ? -0.459 -28.257 -7.459 1.00 64.38 102 GLY A O 1
ATOM 828 N N . GLU A 1 103 ? -2.392 -29.129 -8.183 1.00 58.09 103 GLU A N 1
ATOM 829 C CA . GLU A 1 103 ? -2.625 -28.256 -9.354 1.00 58.09 103 GLU A CA 1
ATOM 830 C C . GLU A 1 103 ? -2.563 -26.738 -9.051 1.00 58.09 103 GLU A C 1
ATOM 832 O O . GLU A 1 103 ? -2.212 -25.940 -9.920 1.00 58.09 103 GLU A O 1
ATOM 837 N N . TRP A 1 104 ? -2.794 -26.338 -7.793 1.00 57.16 104 TRP A N 1
ATOM 838 C CA . TRP A 1 104 ? -2.723 -24.939 -7.321 1.00 57.16 104 TRP A CA 1
ATOM 839 C C . TRP A 1 104 ? -1.722 -24.719 -6.182 1.00 57.16 104 TRP A C 1
ATOM 841 O O . TRP A 1 104 ? -1.724 -23.680 -5.524 1.00 57.16 104 TRP A O 1
ATOM 851 N N . SER A 1 105 ? -0.857 -25.705 -5.962 1.00 58.66 105 SER A N 1
ATOM 852 C CA . SER A 1 105 ? 0.241 -25.667 -5.000 1.00 58.66 105 SER A CA 1
ATOM 853 C C . SER A 1 105 ? 1.576 -25.264 -5.651 1.00 58.66 105 SER A C 1
ATOM 855 O O . SER A 1 105 ? 2.629 -25.434 -5.042 1.00 58.66 105 SER A O 1
ATOM 857 N N . GLN A 1 106 ? 1.521 -24.716 -6.876 1.00 64.12 106 GLN A N 1
ATOM 858 C CA . GLN A 1 106 ? 2.670 -24.213 -7.639 1.00 64.12 106 GLN A CA 1
ATOM 859 C C . GLN A 1 106 ? 3.428 -23.129 -6.849 1.00 64.12 106 GLN A C 1
ATOM 861 O O . GLN A 1 106 ? 2.803 -22.331 -6.137 1.00 64.12 106 GLN A O 1
ATOM 866 N N . ASP A 1 107 ? 4.753 -23.072 -7.023 1.00 66.69 107 ASP A N 1
ATOM 867 C CA . ASP A 1 107 ? 5.710 -22.309 -6.200 1.00 66.69 107 ASP A CA 1
ATOM 868 C C . ASP A 1 107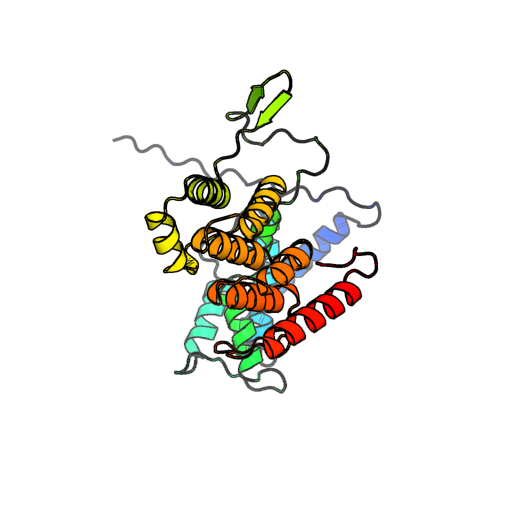 ? 5.250 -20.898 -5.819 1.00 66.69 107 ASP A C 1
ATOM 870 O O . ASP A 1 107 ? 5.300 -20.501 -4.651 1.00 66.69 107 ASP A O 1
ATOM 874 N N . ALA A 1 108 ? 4.753 -20.129 -6.791 1.00 78.12 108 ALA A N 1
ATOM 875 C CA . ALA A 1 108 ? 4.347 -18.743 -6.571 1.00 78.12 108 ALA A CA 1
ATOM 876 C C . ALA A 1 108 ? 3.120 -18.613 -5.651 1.00 78.12 108 ALA A C 1
ATOM 878 O O . ALA A 1 108 ? 3.083 -17.732 -4.786 1.00 78.12 108 ALA A O 1
ATOM 879 N N . CYS A 1 109 ? 2.118 -19.482 -5.806 1.00 84.00 109 CYS A N 1
ATOM 880 C CA . CYS A 1 109 ? 0.892 -19.440 -5.007 1.00 84.00 109 CYS A CA 1
ATOM 881 C C . CYS A 1 109 ? 1.160 -19.893 -3.571 1.00 84.00 109 CYS A C 1
ATOM 883 O O . CYS A 1 109 ? 0.773 -19.202 -2.625 1.00 84.00 109 CYS A O 1
ATOM 885 N N . ALA A 1 110 ? 1.866 -21.016 -3.411 1.00 87.50 110 ALA A N 1
ATOM 886 C CA . ALA A 1 110 ? 2.236 -21.543 -2.103 1.00 87.50 110 ALA A CA 1
ATOM 887 C C . ALA A 1 110 ? 3.081 -20.529 -1.318 1.00 87.50 110 ALA A C 1
ATOM 889 O O . ALA A 1 110 ? 2.739 -20.181 -0.185 1.00 87.50 110 ALA A O 1
ATOM 890 N N . THR A 1 111 ? 4.107 -19.963 -1.959 1.00 91.88 111 THR A N 1
ATOM 891 C CA . THR A 1 111 ? 4.979 -18.957 -1.339 1.00 91.88 111 THR A CA 1
ATOM 892 C C . THR A 1 111 ? 4.209 -17.699 -0.952 1.00 91.88 111 THR A C 1
ATOM 894 O O . THR A 1 111 ? 4.367 -17.201 0.161 1.00 91.88 111 THR A O 1
ATOM 897 N N . SER A 1 112 ? 3.317 -17.210 -1.819 1.00 91.31 112 SER A N 1
ATOM 898 C CA . SER A 1 112 ? 2.498 -16.027 -1.521 1.00 91.31 112 SER A CA 1
ATOM 899 C C . SER A 1 112 ? 1.640 -16.225 -0.268 1.00 91.31 112 SER A C 1
ATOM 901 O O . SER A 1 112 ? 1.634 -15.371 0.619 1.00 91.31 112 SER A O 1
ATOM 903 N N . PHE A 1 113 ? 0.943 -17.360 -0.152 1.00 93.56 113 PHE A N 1
ATOM 904 C CA . PHE A 1 113 ? 0.121 -17.644 1.027 1.00 93.56 113 PHE A CA 1
ATOM 905 C C . PHE A 1 113 ? 0.953 -17.901 2.290 1.00 93.56 113 PHE A C 1
ATOM 907 O O . PHE A 1 113 ? 0.570 -17.438 3.365 1.00 93.56 113 PHE A O 1
ATOM 914 N N . ALA A 1 114 ? 2.108 -18.564 2.170 1.00 93.69 114 ALA A N 1
ATOM 915 C CA . ALA A 1 114 ? 3.041 -18.746 3.280 1.00 93.69 114 ALA A CA 1
ATOM 916 C C . ALA A 1 114 ? 3.522 -17.394 3.832 1.00 93.69 114 ALA A C 1
ATOM 918 O O . ALA A 1 114 ? 3.476 -17.163 5.039 1.00 93.69 114 ALA A O 1
ATOM 919 N N . VAL A 1 115 ? 3.897 -16.460 2.955 1.00 94.94 115 VAL A N 1
ATOM 920 C CA . VAL A 1 115 ? 4.307 -15.106 3.354 1.00 94.94 115 VAL A CA 1
ATOM 921 C C . VAL A 1 115 ? 3.153 -14.347 4.017 1.00 94.94 115 VAL A C 1
ATOM 923 O O . VAL A 1 115 ? 3.356 -13.722 5.055 1.00 94.94 115 VAL A O 1
ATOM 926 N N . LEU A 1 116 ? 1.928 -14.426 3.483 1.00 95.38 116 LEU A N 1
ATOM 927 C CA . LEU A 1 116 ? 0.756 -13.777 4.093 1.00 95.38 116 LEU A CA 1
ATOM 928 C C . LEU A 1 116 ? 0.444 -14.300 5.503 1.00 95.38 116 LEU A C 1
ATOM 930 O O . LEU A 1 116 ? 0.037 -13.508 6.361 1.00 95.38 116 LEU A O 1
ATOM 934 N N . PHE A 1 117 ? 0.641 -15.602 5.730 1.00 96.19 117 PHE A N 1
ATOM 935 C CA . PHE A 1 117 ? 0.542 -16.238 7.041 1.00 96.19 117 PHE A CA 1
ATOM 936 C C . PHE A 1 117 ? 1.640 -15.740 7.992 1.00 96.19 117 PHE A C 1
ATOM 938 O O . PHE A 1 117 ? 1.326 -15.223 9.063 1.00 96.19 117 PHE A O 1
ATOM 945 N N . LEU A 1 118 ? 2.912 -15.826 7.582 1.00 95.19 118 LEU A N 1
ATOM 946 C CA . LEU A 1 118 ? 4.073 -15.441 8.399 1.00 95.19 118 LEU A CA 1
ATOM 947 C C . LEU A 1 118 ? 4.065 -13.952 8.769 1.00 95.19 118 LEU A C 1
ATOM 949 O O . LEU A 1 118 ? 4.459 -13.571 9.866 1.00 95.19 118 LEU A O 1
ATOM 953 N N . LEU A 1 119 ? 3.583 -13.090 7.873 1.00 94.06 119 LEU A N 1
ATOM 954 C CA . LEU A 1 119 ? 3.439 -11.663 8.152 1.00 94.06 119 LEU A CA 1
ATOM 955 C C . LEU A 1 119 ? 2.246 -11.345 9.057 1.00 94.06 119 LEU A C 1
ATOM 957 O O . LEU A 1 119 ? 2.110 -10.196 9.471 1.00 94.06 119 LEU A O 1
ATOM 961 N N . ARG A 1 120 ? 1.350 -12.298 9.339 1.00 91.94 120 ARG A N 1
ATOM 962 C CA . ARG A 1 120 ? 0.069 -12.014 10.002 1.00 91.94 120 ARG A CA 1
ATOM 963 C C . ARG A 1 120 ? -0.710 -10.889 9.307 1.00 91.94 120 ARG A C 1
ATOM 965 O O . ARG A 1 120 ? -1.169 -9.922 9.923 1.00 91.94 120 ARG A O 1
ATOM 972 N N . SER A 1 121 ? -0.788 -10.978 7.977 1.00 88.06 121 SER A N 1
ATOM 973 C CA . SER A 1 121 ? -1.275 -9.893 7.112 1.00 88.06 121 SER A CA 1
ATOM 974 C C . SER A 1 121 ? -2.705 -9.430 7.435 1.00 88.06 121 SER A C 1
ATOM 976 O O . SER A 1 121 ? -3.020 -8.240 7.305 1.00 88.06 121 SER A O 1
ATOM 978 N N . THR A 1 122 ? -3.573 -10.330 7.905 1.00 89.69 122 THR A N 1
ATOM 979 C CA . THR A 1 122 ? -4.952 -9.992 8.278 1.00 89.69 122 THR A CA 1
ATOM 980 C C . THR A 1 122 ? -4.989 -9.268 9.608 1.00 89.69 122 THR A C 1
ATOM 982 O O . THR A 1 122 ? -5.677 -8.255 9.724 1.00 89.69 122 THR A O 1
ATOM 985 N N . GLN A 1 123 ? -4.209 -9.725 10.589 1.00 88.00 123 GLN A N 1
ATOM 986 C CA . GLN A 1 123 ? -4.072 -9.024 11.865 1.00 88.00 123 GLN A CA 1
ATOM 987 C C . GLN A 1 123 ? -3.610 -7.577 11.654 1.00 88.00 123 GLN A C 1
ATOM 989 O O . GLN A 1 123 ? -4.191 -6.651 12.224 1.00 88.00 123 GLN A O 1
ATOM 994 N N . GLN A 1 124 ? -2.607 -7.372 10.794 1.00 83.75 124 GLN A N 1
ATOM 995 C CA . GLN A 1 124 ? -2.135 -6.034 10.435 1.00 83.75 124 GLN A CA 1
ATOM 996 C C . GLN A 1 124 ? -3.247 -5.197 9.792 1.00 83.75 124 GLN A C 1
ATOM 998 O O . GLN A 1 124 ? -3.466 -4.055 10.190 1.00 83.75 124 GLN A O 1
ATOM 1003 N N . SER A 1 125 ? -4.007 -5.777 8.859 1.00 76.56 125 SER A N 1
ATOM 1004 C CA . SER A 1 125 ? -5.119 -5.094 8.181 1.00 76.56 125 SER A CA 1
ATOM 1005 C C . SER A 1 125 ? -6.249 -4.697 9.142 1.00 76.56 125 SER A C 1
ATOM 1007 O O . SER A 1 125 ? -6.800 -3.598 9.040 1.00 76.56 125 SER A O 1
ATOM 1009 N N . ILE A 1 126 ? -6.587 -5.563 10.104 1.00 77.69 126 ILE A N 1
ATOM 1010 C CA . ILE A 1 126 ? -7.583 -5.278 11.149 1.00 77.69 126 ILE A CA 1
ATOM 1011 C C . ILE A 1 126 ? -7.094 -4.138 12.052 1.00 77.69 126 ILE A C 1
ATOM 1013 O O . ILE A 1 126 ? -7.853 -3.211 12.336 1.00 77.69 126 ILE A O 1
ATOM 1017 N N . ARG A 1 127 ? -5.821 -4.168 12.468 1.00 70.38 127 ARG A N 1
ATOM 1018 C CA . ARG A 1 127 ? -5.205 -3.098 13.270 1.00 70.38 127 ARG A CA 1
ATOM 1019 C C . ARG A 1 127 ? -5.180 -1.764 12.520 1.00 70.38 127 ARG A C 1
ATOM 1021 O O . ARG A 1 127 ? -5.579 -0.756 13.092 1.00 70.38 127 ARG A O 1
ATOM 1028 N N . ALA A 1 128 ? -4.814 -1.767 11.239 1.00 61.41 128 ALA A N 1
ATOM 1029 C CA . ALA A 1 128 ? -4.848 -0.574 10.391 1.00 61.41 128 ALA A CA 1
ATOM 1030 C C . ALA A 1 128 ? -6.276 -0.013 10.240 1.00 61.41 128 ALA A C 1
ATOM 1032 O O . ALA A 1 128 ? -6.492 1.194 10.304 1.00 61.41 128 ALA A O 1
ATOM 1033 N N . SER A 1 129 ? -7.283 -0.886 10.130 1.00 55.94 129 SER A N 1
ATOM 1034 C CA . SER A 1 129 ? -8.695 -0.481 10.045 1.00 55.94 129 SER A CA 1
ATOM 1035 C C . SER A 1 129 ? -9.228 0.146 11.345 1.00 55.94 129 SER A C 1
ATOM 1037 O O . SER A 1 129 ? -10.158 0.955 11.310 1.00 55.94 129 SER A O 1
ATOM 1039 N N . LEU A 1 130 ? -8.647 -0.198 12.501 1.00 49.03 130 LEU A N 1
ATOM 1040 C CA . LEU A 1 130 ? -8.991 0.383 13.803 1.00 49.03 130 LEU A CA 1
ATOM 1041 C C . LEU A 1 130 ? -8.450 1.809 13.998 1.00 49.03 130 LEU A C 1
ATOM 1043 O O . LEU A 1 130 ? -9.044 2.556 14.777 1.00 49.03 130 LEU A O 1
ATOM 1047 N N . GLY A 1 131 ? -7.395 2.202 13.274 1.00 39.75 131 GLY A N 1
ATOM 1048 C CA . GLY A 1 131 ? -6.863 3.572 13.288 1.00 39.75 131 GLY A CA 1
ATOM 1049 C C . GLY A 1 131 ? -7.819 4.606 12.676 1.00 39.75 131 GLY A C 1
ATOM 1050 O O . GLY A 1 131 ? -7.869 5.747 13.124 1.00 39.75 131 GLY A O 1
ATOM 1051 N N . GLN A 1 132 ? -8.672 4.196 11.725 1.00 40.41 132 GLN A N 1
ATOM 1052 C CA . GLN A 1 132 ? -9.418 5.129 10.857 1.00 40.41 132 GLN A CA 1
ATOM 1053 C C . GLN A 1 132 ? -10.955 5.037 10.935 1.00 40.41 132 GLN A C 1
ATOM 1055 O O . GLN A 1 132 ? -11.678 5.737 10.227 1.00 40.41 132 GLN A O 1
ATOM 1060 N N . GLY A 1 133 ? -11.500 4.191 11.811 1.00 37.41 133 GLY A N 1
ATOM 1061 C CA . GLY A 1 133 ? -12.892 3.744 11.719 1.00 37.41 133 GLY A CA 1
ATOM 1062 C C . GLY A 1 133 ? -13.963 4.459 12.556 1.00 37.41 133 GLY A C 1
ATOM 1063 O O . GLY A 1 133 ? -15.025 3.862 12.724 1.00 37.41 133 GLY A O 1
ATOM 1064 N N . THR A 1 134 ? -13.761 5.654 13.141 1.00 34.84 134 THR A N 1
ATOM 1065 C CA . THR A 1 134 ? -14.860 6.392 13.832 1.00 34.84 134 THR A CA 1
ATOM 1066 C C . THR A 1 134 ? -14.655 7.917 13.944 1.00 34.84 134 THR A C 1
ATOM 1068 O O . THR A 1 134 ? -14.646 8.439 15.050 1.00 34.84 134 THR A O 1
ATOM 1071 N N . LEU A 1 135 ? -14.539 8.673 12.845 1.00 38.91 135 LEU A N 1
ATOM 1072 C CA . LEU A 1 135 ? -14.596 10.154 12.910 1.00 38.91 135 LEU A CA 1
ATOM 1073 C C . LEU A 1 135 ? -15.361 10.810 11.745 1.00 38.91 135 LEU A C 1
ATOM 1075 O O . LEU A 1 135 ? -15.062 11.924 11.332 1.00 38.91 135 LEU A O 1
ATOM 1079 N N . VAL A 1 136 ? -16.417 10.163 11.250 1.00 35.72 136 VAL A N 1
ATOM 1080 C CA . VAL A 1 136 ? -17.416 10.831 10.399 1.00 35.72 136 VAL A CA 1
ATOM 1081 C C . VAL A 1 136 ? -18.700 10.962 11.214 1.00 35.72 136 VAL A C 1
ATOM 1083 O O . VAL A 1 136 ? -19.447 9.998 11.352 1.00 35.72 136 VAL A O 1
ATOM 1086 N N . GLY A 1 137 ? -18.924 12.133 11.826 1.00 37.34 137 GLY A N 1
ATOM 1087 C CA . GLY A 1 137 ? -20.227 12.472 12.423 1.00 37.34 137 GLY A CA 1
ATOM 1088 C C . GLY A 1 137 ? -20.253 13.158 13.795 1.00 37.34 137 GLY A C 1
ATOM 1089 O O . GLY A 1 137 ? -21.335 13.284 14.359 1.00 37.34 137 GLY A O 1
ATOM 1090 N N . GLY A 1 138 ? -19.126 13.605 14.361 1.00 35.06 138 GLY A N 1
ATOM 1091 C CA . GLY A 1 138 ? -19.158 14.505 15.529 1.00 35.06 138 GLY A CA 1
ATOM 1092 C C . GLY A 1 138 ? -19.802 13.940 16.808 1.00 35.06 138 GLY A C 1
ATOM 1093 O O . GLY A 1 138 ? -20.321 14.703 17.618 1.00 35.06 138 GLY A O 1
ATOM 1094 N N . ARG A 1 139 ? -19.772 12.619 17.028 1.00 34.59 139 ARG A N 1
ATOM 1095 C CA . ARG A 1 139 ? -20.127 12.005 18.319 1.00 34.59 139 ARG A CA 1
ATOM 1096 C C . ARG A 1 139 ? -19.074 10.992 18.746 1.00 34.59 139 ARG A C 1
ATOM 1098 O O . ARG A 1 139 ? -18.892 9.974 18.087 1.00 34.59 139 ARG A O 1
ATOM 1105 N N . GLY A 1 140 ? -18.444 11.274 19.881 1.00 38.00 140 GLY A N 1
ATOM 1106 C CA . GLY A 1 140 ? -17.484 10.405 20.555 1.00 38.00 140 GLY A CA 1
ATOM 1107 C C . GLY A 1 140 ? -16.369 11.233 21.177 1.00 38.00 140 GLY A C 1
ATOM 1108 O O . GLY A 1 140 ? -15.504 11.732 20.466 1.00 38.00 140 GLY A O 1
ATOM 1109 N N . LEU A 1 141 ? -16.397 11.397 22.501 1.00 35.38 141 LEU A N 1
ATOM 1110 C CA . LEU A 1 141 ? -15.226 11.879 23.227 1.00 35.38 141 LEU A CA 1
ATOM 1111 C C . LEU A 1 141 ? -14.138 10.791 23.157 1.00 35.38 141 LEU A C 1
ATOM 1113 O O . LEU A 1 141 ? -14.470 9.609 23.307 1.00 35.38 141 LEU A O 1
ATOM 1117 N N . PRO A 1 142 ? -12.861 11.150 22.930 1.00 39.53 142 PRO A N 1
ATOM 1118 C CA . PRO A 1 142 ? -11.763 10.197 23.013 1.00 39.53 142 PRO A CA 1
ATOM 1119 C C . PRO A 1 142 ? -11.795 9.463 24.357 1.00 39.53 142 PRO A C 1
ATOM 1121 O O . PRO A 1 142 ? -12.111 10.057 25.387 1.00 39.53 142 PRO A O 1
ATOM 1124 N N . ARG A 1 143 ? -11.433 8.174 24.363 1.00 42.19 143 ARG A N 1
ATOM 1125 C CA . ARG A 1 143 ? -11.325 7.374 25.601 1.00 42.19 143 ARG A CA 1
ATOM 1126 C C . ARG A 1 143 ? -10.317 7.965 26.602 1.00 42.19 143 ARG A C 1
ATOM 1128 O O . ARG A 1 143 ? -10.391 7.651 27.784 1.00 42.19 143 ARG A O 1
ATOM 1135 N N . ASP A 1 144 ? -9.408 8.814 26.124 1.00 40.69 144 ASP A N 1
ATOM 1136 C CA . ASP A 1 144 ? -8.448 9.579 26.915 1.00 40.69 144 ASP A CA 1
ATOM 1137 C C . ASP A 1 144 ? -8.810 11.077 26.878 1.00 40.69 144 ASP A C 1
ATOM 1139 O O . ASP A 1 144 ? -8.543 11.779 25.901 1.00 40.69 144 ASP A O 1
ATOM 1143 N N . LEU A 1 145 ? -9.451 11.557 27.949 1.00 43.53 145 LEU A N 1
ATOM 1144 C CA . LEU A 1 145 ? -9.879 12.953 28.113 1.00 43.53 145 LEU A CA 1
ATOM 1145 C C . LEU A 1 145 ? -8.745 13.890 28.560 1.00 43.53 145 LEU A C 1
ATOM 1147 O O . LEU A 1 145 ? -8.952 15.100 28.619 1.00 43.53 145 LEU A O 1
ATOM 1151 N N . SER A 1 146 ? -7.547 13.368 28.854 1.00 44.94 146 SER A N 1
ATOM 1152 C CA . SER A 1 146 ? -6.416 14.178 29.340 1.00 44.94 146 SER A CA 1
ATOM 1153 C C . SER A 1 146 ? -5.852 15.153 28.295 1.00 44.94 146 SER A C 1
ATOM 1155 O O . SER A 1 146 ? -5.052 16.022 28.629 1.00 44.94 146 SER A O 1
ATOM 1157 N N . ARG A 1 147 ? -6.282 15.025 27.031 1.00 44.53 147 ARG A N 1
ATOM 1158 C CA . ARG A 1 147 ? -5.756 15.755 25.860 1.00 44.53 147 ARG A CA 1
ATOM 1159 C C . ARG A 1 147 ? -6.789 16.645 25.175 1.00 44.53 147 ARG A C 1
ATOM 1161 O O . ARG A 1 147 ? -6.630 17.034 24.020 1.00 44.53 147 ARG A O 1
ATOM 1168 N N . VAL A 1 148 ? -7.885 16.921 25.869 1.00 39.22 148 VAL A N 1
ATOM 1169 C CA . VAL A 1 148 ? -8.960 17.775 25.378 1.00 39.22 148 VAL A CA 1
ATOM 1170 C C . VAL A 1 148 ? -8.721 19.186 25.909 1.00 39.22 148 VAL A C 1
ATOM 1172 O O . VAL A 1 148 ? -8.764 19.402 27.119 1.00 39.22 148 VAL A O 1
ATOM 1175 N N . ARG A 1 149 ? -8.476 20.157 25.021 1.00 44.69 149 ARG A N 1
ATOM 1176 C CA . ARG A 1 149 ? -8.381 21.579 25.391 1.00 44.69 149 ARG A CA 1
ATOM 1177 C C . ARG A 1 149 ? -9.506 22.383 24.751 1.00 44.69 149 ARG A C 1
ATOM 1179 O O . ARG A 1 149 ? -9.985 22.073 23.660 1.00 44.69 149 ARG A O 1
ATOM 1186 N N . LEU A 1 150 ? -9.932 23.430 25.452 1.00 35.69 150 LEU A N 1
ATOM 1187 C CA . LEU A 1 150 ? -10.910 24.385 24.946 1.00 35.69 150 LEU A CA 1
ATOM 1188 C C . LEU A 1 150 ? -10.163 25.468 24.161 1.00 35.69 150 LEU A C 1
ATOM 1190 O O . LEU A 1 150 ? -9.373 26.209 24.741 1.00 35.69 150 LEU A O 1
ATOM 1194 N N . SER A 1 151 ? -10.411 25.561 22.855 1.00 34.69 151 SER A N 1
ATOM 1195 C CA . SER A 1 151 ? -9.878 26.633 22.007 1.00 34.69 151 SER A CA 1
ATOM 1196 C C . SER A 1 151 ? -11.032 27.301 21.265 1.00 34.69 151 SER A C 1
ATOM 1198 O O . SER A 1 151 ? -11.778 26.643 20.539 1.00 34.69 151 SER A O 1
ATOM 1200 N N . GLY A 1 152 ? -11.252 28.595 21.517 1.00 38.66 152 GLY A N 1
ATOM 1201 C CA . GLY A 1 152 ? -12.313 29.375 20.863 1.00 38.66 152 GLY A CA 1
ATOM 1202 C C . GLY A 1 152 ? -13.736 28.827 21.055 1.00 38.66 152 GLY A C 1
ATOM 1203 O O . GLY A 1 152 ? -14.554 28.918 20.145 1.00 38.66 152 GLY A O 1
ATOM 1204 N N . GLY A 1 153 ? -14.033 28.201 22.201 1.00 39.28 153 GLY A N 1
ATOM 1205 C CA . GLY A 1 153 ? -15.354 27.618 22.483 1.00 39.28 153 GLY A CA 1
ATOM 1206 C C . GLY A 1 153 ? -15.628 26.266 21.809 1.00 39.28 153 GLY A C 1
ATOM 1207 O O . GLY A 1 153 ? -16.730 25.738 21.942 1.00 39.28 153 GLY A O 1
ATOM 1208 N N . LYS A 1 154 ? -14.641 25.673 21.122 1.00 31.50 154 LYS A N 1
ATOM 1209 C CA . LYS A 1 154 ? -14.699 24.301 20.598 1.00 31.50 154 LYS A CA 1
ATOM 1210 C C . LYS A 1 154 ? -13.733 23.397 21.366 1.00 31.50 154 LYS A C 1
ATOM 1212 O O . LYS A 1 154 ? -12.617 23.793 21.701 1.00 31.50 154 LYS A O 1
ATOM 1217 N N . LEU A 1 155 ? -14.183 22.177 21.652 1.00 35.44 155 LEU A N 1
ATOM 1218 C CA . LEU A 1 155 ? -13.353 21.110 22.212 1.00 35.44 155 LEU A CA 1
ATOM 1219 C C . LEU A 1 155 ? -12.451 20.578 21.096 1.00 35.44 155 LEU A C 1
ATOM 1221 O O . LEU A 1 155 ? -12.946 19.988 20.136 1.00 35.44 155 LEU A O 1
ATOM 1225 N N . VAL A 1 156 ? -11.145 20.812 21.211 1.00 37.75 156 VAL A N 1
ATOM 1226 C CA . VAL A 1 156 ? -10.138 20.332 20.258 1.00 37.75 156 VAL A CA 1
ATOM 1227 C C . VAL A 1 156 ? -9.321 19.239 20.942 1.00 37.75 156 VAL A C 1
ATOM 1229 O O . VAL A 1 156 ? -8.852 19.409 22.068 1.00 37.75 156 VAL A O 1
ATOM 1232 N N . VAL A 1 157 ? -9.199 18.092 20.275 1.00 38.53 157 VAL A N 1
ATOM 1233 C CA . VAL A 1 157 ? -8.373 16.969 20.730 1.00 38.53 157 VAL A CA 1
ATOM 1234 C C . VAL A 1 157 ? -6.975 17.174 20.167 1.00 38.53 157 VAL A C 1
ATOM 1236 O O . VAL A 1 157 ? -6.803 17.155 18.949 1.00 38.53 157 VAL A O 1
ATOM 1239 N N . GLU A 1 158 ? -5.986 17.362 21.039 1.00 38.81 158 GLU A N 1
ATOM 1240 C CA . GLU A 1 158 ? -4.580 17.370 20.634 1.00 38.81 158 GLU A CA 1
ATOM 1241 C C . GLU A 1 158 ? -4.183 15.946 20.225 1.00 38.81 158 GLU A C 1
ATOM 1243 O O . GLU A 1 158 ? -4.059 15.037 21.055 1.00 38.81 158 GLU A O 1
ATOM 1248 N N . GLN A 1 159 ? -4.037 15.731 18.918 1.00 39.62 159 GLN A N 1
ATOM 1249 C CA . GLN A 1 159 ? -3.451 14.508 18.384 1.00 39.62 159 GLN A CA 1
ATOM 1250 C C . GLN A 1 159 ? -1.927 14.610 18.516 1.00 39.62 159 GLN A C 1
ATOM 1252 O O . GLN A 1 159 ? -1.356 15.687 18.355 1.00 39.62 159 GLN A O 1
ATOM 1257 N N . LYS A 1 160 ? -1.257 13.499 18.851 1.00 40.19 160 LYS A N 1
ATOM 1258 C CA . LYS A 1 160 ? 0.210 13.455 18.771 1.00 40.19 160 LYS A CA 1
ATOM 1259 C C . LYS A 1 160 ? 0.612 13.710 17.310 1.00 40.19 160 LYS A C 1
ATOM 1261 O O . LYS A 1 160 ? -0.083 13.181 16.446 1.00 40.19 160 LYS A O 1
ATOM 1266 N N . PRO A 1 161 ? 1.719 14.427 17.044 1.00 45.78 161 PRO A N 1
ATOM 1267 C CA . PRO A 1 161 ? 2.222 14.568 15.685 1.00 45.78 161 PRO A CA 1
ATOM 1268 C C . PRO A 1 161 ? 2.423 13.178 15.079 1.00 45.78 161 PRO A C 1
ATOM 1270 O O . PRO A 1 161 ? 3.124 12.341 15.660 1.00 45.78 161 PRO A O 1
ATOM 1273 N N . THR A 1 162 ? 1.778 12.923 13.948 1.00 55.19 162 THR A N 1
ATOM 1274 C CA . THR A 1 162 ? 2.047 11.757 13.106 1.00 55.19 162 THR A CA 1
ATOM 1275 C C . THR A 1 162 ? 3.446 11.883 12.492 1.00 55.19 162 THR A C 1
ATOM 1277 O O . THR A 1 162 ? 4.034 12.967 12.460 1.00 55.19 162 THR A O 1
ATOM 1280 N N . GLU A 1 163 ? 4.023 10.787 11.989 1.00 62.97 163 GLU A N 1
ATOM 1281 C CA . GLU A 1 163 ? 5.272 10.888 11.211 1.00 62.97 163 GLU A CA 1
ATOM 1282 C C . GLU A 1 163 ? 5.087 11.755 9.950 1.00 62.97 163 GLU A C 1
ATOM 1284 O O . GLU A 1 163 ? 6.041 12.384 9.501 1.00 62.97 163 GLU A O 1
ATOM 1289 N N . VAL A 1 164 ? 3.852 11.880 9.444 1.00 63.72 164 VAL A N 1
ATOM 1290 C CA . VAL A 1 164 ? 3.504 12.787 8.342 1.00 63.72 164 VAL A CA 1
ATOM 1291 C C . VAL A 1 164 ? 3.494 14.253 8.773 1.00 63.72 164 VAL A C 1
ATOM 1293 O O . VAL A 1 164 ? 3.942 15.090 8.001 1.00 63.72 164 VAL A O 1
ATOM 1296 N N . ASP A 1 165 ? 3.075 14.580 9.998 1.00 67.44 165 ASP A N 1
ATOM 1297 C CA . ASP A 1 165 ? 3.195 15.949 10.526 1.00 67.44 165 ASP A CA 1
ATOM 1298 C C . ASP A 1 165 ? 4.663 16.376 10.607 1.00 67.44 165 ASP A C 1
ATOM 1300 O O . ASP A 1 165 ? 5.032 17.436 10.114 1.00 67.44 165 ASP A O 1
ATOM 1304 N N . LYS A 1 166 ? 5.525 15.497 11.133 1.00 67.38 166 LYS A N 1
ATOM 1305 C CA . LYS A 1 166 ? 6.973 15.747 11.178 1.00 67.38 166 LYS A CA 1
ATOM 1306 C C . LYS A 1 166 ? 7.569 15.887 9.783 1.00 67.38 166 LYS A C 1
ATOM 1308 O O . LYS A 1 166 ? 8.385 16.771 9.559 1.00 67.38 166 LYS A O 1
ATOM 1313 N N . LEU A 1 167 ? 7.149 15.038 8.844 1.00 70.94 167 LEU A N 1
ATOM 1314 C CA . LEU A 1 167 ? 7.542 15.160 7.445 1.00 70.94 167 LEU A CA 1
ATOM 1315 C C . LEU A 1 167 ? 7.111 16.517 6.877 1.00 70.94 167 LEU A C 1
ATOM 1317 O O . LEU A 1 167 ? 7.900 17.167 6.211 1.00 70.94 167 LEU A O 1
ATOM 1321 N N . LEU A 1 168 ? 5.880 16.959 7.128 1.00 75.44 168 LEU A N 1
ATOM 1322 C CA . LEU A 1 168 ? 5.369 18.236 6.630 1.00 75.44 168 LEU A CA 1
ATOM 1323 C C . LEU A 1 168 ? 6.086 19.445 7.230 1.00 75.44 168 LEU A C 1
ATOM 1325 O O . LEU A 1 168 ? 6.235 20.445 6.529 1.00 75.44 168 LEU A O 1
ATOM 1329 N N . ASP A 1 169 ? 6.529 19.351 8.482 1.00 76.12 169 ASP A N 1
ATOM 1330 C CA . ASP A 1 169 ? 7.379 20.362 9.110 1.00 76.12 169 ASP A CA 1
ATOM 1331 C C . ASP A 1 169 ? 8.758 20.391 8.428 1.00 76.12 169 ASP A C 1
ATOM 1333 O O . ASP A 1 169 ? 9.178 21.435 7.937 1.00 76.12 169 ASP A O 1
ATOM 1337 N N . MET A 1 170 ? 9.398 19.228 8.245 1.00 70.94 170 MET A N 1
ATOM 1338 C CA . MET A 1 170 ? 10.687 19.111 7.540 1.00 70.94 170 MET A CA 1
ATOM 1339 C C . MET A 1 170 ? 10.622 19.604 6.086 1.00 70.94 170 MET A C 1
ATOM 1341 O O . MET A 1 170 ? 11.550 20.240 5.595 1.00 70.94 170 MET A O 1
ATOM 1345 N N . LEU A 1 171 ? 9.516 19.320 5.391 1.00 72.00 171 LEU A N 1
ATOM 1346 C CA . LEU A 1 171 ? 9.258 19.786 4.027 1.00 72.00 171 LEU A CA 1
ATOM 1347 C C . LEU A 1 171 ? 8.921 21.284 3.969 1.00 72.00 171 LEU A C 1
ATOM 1349 O O . LEU A 1 171 ? 9.024 21.885 2.903 1.00 72.00 171 LEU A O 1
ATOM 1353 N N . GLY A 1 172 ? 8.453 21.869 5.075 1.00 67.69 172 GLY A N 1
ATOM 1354 C CA . GLY A 1 172 ? 8.122 23.288 5.182 1.00 67.69 172 GLY A CA 1
ATOM 1355 C C . GLY A 1 172 ? 9.338 24.169 5.452 1.00 67.69 172 GLY A C 1
ATOM 1356 O O . GLY A 1 172 ? 9.385 25.289 4.948 1.00 67.69 172 GLY A O 1
ATOM 1357 N N . ASP A 1 173 ? 10.313 23.643 6.192 1.00 68.25 173 ASP A N 1
ATOM 1358 C CA . ASP A 1 173 ? 11.512 24.373 6.618 1.00 68.25 173 ASP A CA 1
ATOM 1359 C C . ASP A 1 173 ? 12.687 24.260 5.620 1.00 68.25 173 ASP A C 1
ATOM 1361 O O . ASP A 1 173 ? 13.742 24.847 5.846 1.00 68.25 173 ASP A O 1
ATOM 1365 N N . ASP A 1 174 ? 12.500 23.531 4.509 1.00 61.16 174 ASP A N 1
ATOM 1366 C CA . ASP A 1 174 ? 13.497 23.269 3.450 1.00 61.16 174 ASP A CA 1
ATOM 1367 C C . ASP A 1 174 ? 14.839 22.726 4.000 1.00 61.16 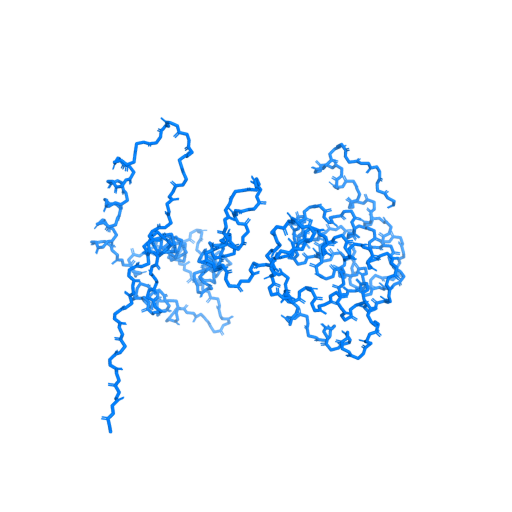174 ASP A C 1
ATOM 1369 O O . ASP A 1 174 ? 15.918 22.990 3.461 1.00 61.16 174 ASP A O 1
ATOM 1373 N N . ASP A 1 175 ? 14.778 21.941 5.087 1.00 69.25 175 ASP A N 1
ATOM 1374 C CA . ASP A 1 175 ? 15.937 21.298 5.720 1.00 69.25 175 ASP A CA 1
ATOM 1375 C C . ASP A 1 175 ? 16.495 20.184 4.818 1.00 69.25 175 ASP A C 1
ATOM 1377 O O . ASP A 1 175 ? 16.165 18.999 4.931 1.00 69.25 175 ASP A O 1
ATOM 1381 N N . SER A 1 176 ? 17.358 20.584 3.886 1.00 67.38 176 SER A N 1
ATOM 1382 C CA . SER A 1 176 ? 17.865 19.725 2.815 1.00 67.38 176 SER A CA 1
ATOM 1383 C C . SER A 1 176 ? 18.601 18.485 3.338 1.00 67.38 176 SER A C 1
ATOM 1385 O O . SER A 1 176 ? 18.530 17.424 2.722 1.00 67.38 176 SER A O 1
ATOM 1387 N N . GLN A 1 177 ? 19.280 18.580 4.489 1.00 67.62 177 GLN A N 1
ATOM 1388 C CA . GLN A 1 177 ? 20.051 17.463 5.042 1.00 67.62 177 GLN A CA 1
ATOM 1389 C C . GLN A 1 177 ? 19.133 16.366 5.587 1.00 67.62 177 GLN A C 1
ATOM 1391 O O . GLN A 1 177 ? 19.373 15.172 5.378 1.00 67.62 177 GLN A O 1
ATOM 1396 N N . ALA A 1 178 ? 18.064 16.763 6.273 1.00 66.69 178 ALA A N 1
ATOM 1397 C CA . ALA A 1 178 ? 17.105 15.818 6.812 1.00 66.69 178 ALA A CA 1
ATOM 1398 C C . ALA A 1 178 ? 16.258 15.176 5.694 1.00 66.69 178 ALA A C 1
ATOM 1400 O O . ALA A 1 178 ? 15.965 13.978 5.758 1.00 66.69 178 ALA A O 1
ATOM 1401 N N . LEU A 1 179 ? 15.944 15.925 4.630 1.00 69.00 179 LEU A N 1
ATOM 1402 C CA . LEU A 1 179 ? 15.260 15.397 3.445 1.00 69.00 179 LEU A CA 1
ATOM 1403 C C . LEU A 1 179 ? 16.107 14.357 2.696 1.00 69.00 179 LEU A C 1
ATOM 1405 O O . LEU A 1 179 ? 15.598 13.273 2.409 1.00 69.00 179 LEU A O 1
ATOM 1409 N N . GLU A 1 180 ? 17.394 14.622 2.454 1.00 69.38 180 GLU A N 1
ATOM 1410 C CA . GLU A 1 180 ? 18.307 13.660 1.808 1.00 69.38 180 GLU A CA 1
ATOM 1411 C C . GLU A 1 180 ? 18.389 12.335 2.585 1.00 69.38 180 GLU A C 1
ATOM 1413 O O . GLU A 1 180 ? 18.252 11.254 2.013 1.00 69.38 180 GLU A O 1
ATOM 1418 N N . SER A 1 181 ? 18.461 12.396 3.919 1.00 68.94 181 SER A N 1
ATOM 1419 C CA . SER A 1 181 ? 18.488 11.183 4.751 1.00 68.94 181 SER A CA 1
ATOM 1420 C C . SER A 1 181 ? 17.243 10.289 4.589 1.00 68.94 181 SER A C 1
ATOM 1422 O O . SER A 1 181 ? 17.332 9.059 4.649 1.00 68.94 181 SER A O 1
ATOM 1424 N N . LEU A 1 182 ? 16.072 10.891 4.350 1.00 68.62 182 LEU A N 1
ATOM 1425 C CA . LEU A 1 182 ? 14.816 10.175 4.102 1.00 68.62 182 LEU A CA 1
ATOM 1426 C C . LEU A 1 182 ? 14.695 9.691 2.654 1.00 68.62 182 LEU A C 1
ATOM 1428 O O . LEU A 1 182 ? 14.000 8.704 2.383 1.00 68.62 182 LEU A O 1
ATOM 1432 N N . ILE A 1 183 ? 15.355 10.373 1.718 1.00 72.44 183 ILE A N 1
ATOM 1433 C CA . ILE A 1 183 ? 15.454 9.937 0.327 1.00 72.44 183 ILE A CA 1
ATOM 1434 C C . ILE A 1 183 ? 16.267 8.641 0.256 1.00 72.44 183 ILE A C 1
ATOM 1436 O O . ILE A 1 183 ? 15.781 7.684 -0.360 1.00 72.44 183 ILE A O 1
ATOM 1440 N N . ASP A 1 184 ? 17.408 8.594 0.950 1.00 70.12 184 ASP A N 1
ATOM 1441 C CA . ASP A 1 184 ? 18.332 7.452 1.014 1.00 70.12 184 ASP A CA 1
ATOM 1442 C C . ASP A 1 184 ? 17.770 6.240 1.771 1.00 70.12 184 ASP A C 1
ATOM 1444 O O . ASP A 1 184 ? 18.141 5.098 1.488 1.00 70.12 184 ASP A O 1
ATOM 1448 N N . ASN A 1 185 ? 16.826 6.454 2.695 1.00 68.50 185 ASN A N 1
ATOM 1449 C CA . ASN A 1 185 ? 16.128 5.377 3.399 1.00 68.50 185 ASN A CA 1
ATOM 1450 C C . ASN A 1 185 ? 14.603 5.394 3.159 1.00 68.50 185 ASN A C 1
ATOM 1452 O O . ASN A 1 185 ? 13.823 5.743 4.052 1.00 68.50 185 ASN A O 1
ATOM 1456 N N . PRO A 1 186 ? 14.127 4.923 1.988 1.00 61.94 186 PRO A N 1
ATOM 1457 C CA . PRO A 1 186 ? 12.704 4.921 1.643 1.00 61.94 186 PRO A CA 1
ATOM 1458 C C . PRO A 1 186 ? 11.816 4.112 2.602 1.00 61.94 186 PRO A C 1
ATOM 1460 O O . PRO A 1 186 ? 10.600 4.337 2.663 1.00 61.94 186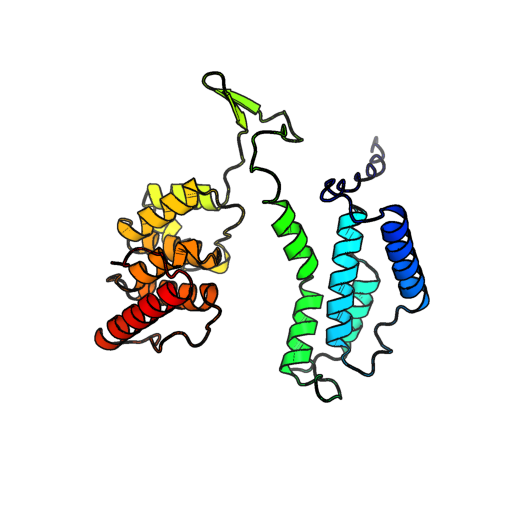 PRO A O 1
ATOM 1463 N N . ALA A 1 187 ? 12.390 3.147 3.329 1.00 62.72 187 ALA A N 1
ATOM 1464 C CA . ALA A 1 187 ? 11.674 2.313 4.292 1.00 62.72 187 ALA A CA 1
ATOM 1465 C C . ALA A 1 187 ? 11.343 3.063 5.593 1.00 62.72 187 ALA A C 1
ATOM 1467 O O . ALA A 1 187 ? 10.369 2.709 6.255 1.00 62.72 187 ALA A O 1
ATOM 1468 N N . ALA A 1 188 ? 12.103 4.112 5.928 1.00 64.50 188 ALA A N 1
ATOM 1469 C CA . ALA A 1 188 ? 11.861 4.937 7.111 1.00 64.50 188 ALA A CA 1
ATOM 1470 C C . ALA A 1 188 ? 10.581 5.773 7.000 1.00 64.50 188 ALA A C 1
ATOM 1472 O O . ALA A 1 188 ? 9.965 6.086 8.011 1.00 64.50 188 ALA A O 1
ATOM 1473 N N . LEU A 1 189 ? 10.150 6.105 5.780 1.00 67.88 189 LEU A N 1
ATOM 1474 C CA . LEU A 1 189 ? 8.938 6.887 5.565 1.00 67.88 189 LEU A CA 1
ATOM 1475 C C . LEU A 1 189 ? 7.683 6.043 5.845 1.00 67.88 189 LEU A C 1
ATOM 1477 O O . LEU A 1 189 ? 7.262 5.264 4.980 1.00 67.88 189 LEU A O 1
ATOM 1481 N N . ARG A 1 190 ? 7.052 6.215 7.010 1.00 69.62 190 ARG A N 1
ATOM 1482 C CA . ARG A 1 190 ? 5.747 5.611 7.317 1.00 69.62 190 ARG A CA 1
ATOM 1483 C C . ARG A 1 190 ? 4.628 6.609 7.065 1.00 69.62 190 ARG A C 1
ATOM 1485 O O . ARG A 1 190 ? 4.682 7.757 7.490 1.00 69.62 190 ARG A O 1
ATOM 1492 N N . VAL A 1 191 ? 3.610 6.156 6.343 1.00 71.50 191 VAL A N 1
ATOM 1493 C CA . VAL A 1 191 ? 2.465 6.977 5.943 1.00 71.50 191 VAL A CA 1
ATOM 1494 C C . VAL A 1 191 ? 1.219 6.307 6.493 1.00 71.50 191 VAL A C 1
ATOM 1496 O O . VAL A 1 191 ? 0.558 5.524 5.815 1.00 71.50 191 VAL A O 1
ATOM 1499 N N . GLU A 1 192 ? 0.964 6.566 7.769 1.00 69.31 192 GLU A N 1
ATOM 1500 C CA . GLU A 1 192 ? -0.160 6.028 8.532 1.00 69.31 192 GLU A CA 1
ATOM 1501 C C . GLU A 1 192 ? -0.999 7.199 9.055 1.00 69.31 192 GLU A C 1
ATOM 1503 O O . GLU A 1 192 ? -0.455 8.259 9.359 1.00 69.31 192 GLU A O 1
ATOM 1508 N N . ASP A 1 193 ? -2.322 7.023 9.114 1.00 66.56 193 ASP A N 1
ATOM 1509 C CA . ASP A 1 193 ? -3.261 7.993 9.704 1.00 66.56 193 ASP A CA 1
ATOM 1510 C C . ASP A 1 193 ? -3.157 9.441 9.181 1.00 66.56 193 ASP A C 1
ATOM 1512 O O . ASP A 1 193 ? -3.379 10.408 9.907 1.00 66.56 193 ASP A O 1
ATOM 1516 N N . VAL A 1 194 ? -2.875 9.594 7.882 1.00 73.56 194 VAL A N 1
ATOM 1517 C CA . VAL A 1 194 ? -2.785 10.902 7.213 1.00 73.56 194 VAL A CA 1
ATOM 1518 C C . VAL A 1 194 ? -4.132 11.611 7.210 1.00 73.56 194 VAL A C 1
ATOM 1520 O O . VAL A 1 194 ? -5.122 11.099 6.674 1.00 73.56 194 VAL A O 1
ATOM 1523 N N . ARG A 1 195 ? -4.164 12.832 7.745 1.00 77.94 195 ARG A N 1
ATOM 1524 C CA . ARG A 1 195 ? -5.379 13.645 7.759 1.00 77.94 195 ARG A CA 1
ATOM 1525 C C . ARG A 1 195 ? -5.626 14.264 6.375 1.00 77.94 195 ARG A C 1
ATOM 1527 O O . ARG A 1 195 ? -4.677 14.516 5.627 1.00 77.94 195 ARG A O 1
ATOM 1534 N N . PRO A 1 196 ? -6.882 14.564 5.999 1.00 77.75 196 PRO A N 1
ATOM 1535 C CA . PRO A 1 196 ? -7.183 15.179 4.704 1.00 77.75 196 PRO A CA 1
ATOM 1536 C C . PRO A 1 196 ? -6.441 16.503 4.449 1.00 77.75 196 PRO A C 1
ATOM 1538 O O . PRO A 1 196 ? -6.096 16.814 3.311 1.00 77.75 196 PRO A O 1
ATOM 1541 N N . GLU A 1 197 ? -6.200 17.300 5.489 1.00 80.44 197 GLU A N 1
ATOM 1542 C CA . GLU A 1 197 ? -5.384 18.515 5.440 1.00 80.44 197 GLU A CA 1
ATOM 1543 C C . GLU A 1 197 ? -3.914 18.245 5.109 1.00 80.44 197 GLU A C 1
ATOM 1545 O O . GLU A 1 197 ? -3.357 18.945 4.263 1.00 80.44 197 GLU A O 1
ATOM 1550 N N . ASP A 1 198 ? -3.327 17.199 5.683 1.00 83.94 198 ASP A N 1
ATOM 1551 C CA . ASP A 1 198 ? -1.935 16.813 5.452 1.00 83.94 198 ASP A CA 1
ATOM 1552 C C . ASP A 1 198 ? -1.759 16.311 4.022 1.00 83.94 198 ASP A C 1
ATOM 1554 O O . ASP A 1 198 ? -0.850 16.733 3.312 1.00 83.94 198 ASP 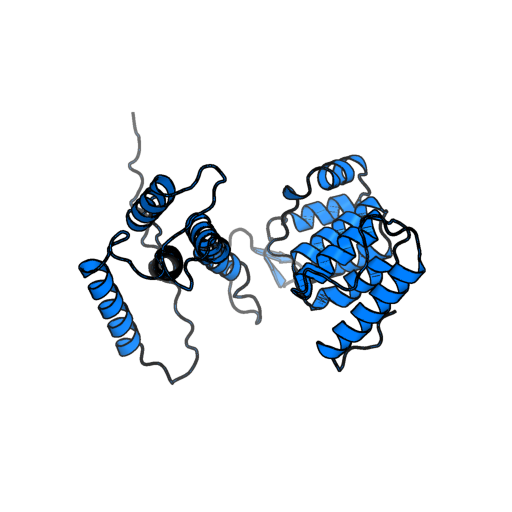A O 1
ATOM 1558 N N . ALA A 1 199 ? -2.703 15.491 3.548 1.00 87.06 199 ALA A N 1
ATOM 1559 C CA . ALA A 1 199 ? -2.736 15.044 2.162 1.00 87.06 199 ALA A CA 1
ATOM 1560 C C . ALA A 1 199 ? -2.827 16.224 1.180 1.00 87.06 199 ALA A C 1
ATOM 1562 O O . ALA A 1 199 ? -2.099 16.259 0.189 1.00 87.06 199 ALA A O 1
ATOM 1563 N N . ARG A 1 200 ? -3.667 17.230 1.468 1.00 88.62 200 ARG A N 1
ATOM 1564 C CA . ARG A 1 200 ? -3.738 18.455 0.653 1.00 88.62 200 ARG A CA 1
ATOM 1565 C C . ARG A 1 200 ? -2.419 19.224 0.661 1.00 88.62 200 ARG A C 1
ATOM 1567 O O . ARG A 1 200 ? -2.014 19.718 -0.390 1.00 88.62 200 ARG A O 1
ATOM 1574 N N . ARG A 1 201 ? -1.739 19.305 1.806 1.00 88.88 201 ARG A N 1
ATOM 1575 C CA . ARG A 1 201 ? -0.430 19.962 1.913 1.00 88.88 201 ARG A CA 1
ATOM 1576 C C . ARG A 1 201 ? 0.636 19.216 1.109 1.00 88.88 201 ARG A C 1
ATOM 1578 O O . ARG A 1 201 ? 1.372 19.854 0.366 1.00 88.88 201 ARG A O 1
ATOM 1585 N N . LEU A 1 202 ? 0.649 17.882 1.139 1.00 92.00 202 LEU A N 1
ATOM 1586 C CA . LEU A 1 202 ? 1.508 17.071 0.268 1.00 92.00 202 LEU A CA 1
ATOM 1587 C C . LEU A 1 202 ? 1.229 17.351 -1.217 1.00 92.00 202 LEU A C 1
ATOM 1589 O O . LEU A 1 202 ? 2.162 17.578 -1.981 1.00 92.00 202 LEU A O 1
ATOM 1593 N N . GLN A 1 203 ? -0.041 17.423 -1.634 1.00 94.12 203 GLN A N 1
ATOM 1594 C CA . GLN A 1 203 ? -0.398 17.777 -3.017 1.00 94.12 203 GLN A CA 1
ATOM 1595 C C . GLN A 1 203 ? 0.070 19.186 -3.417 1.00 94.12 203 GLN A C 1
ATOM 1597 O O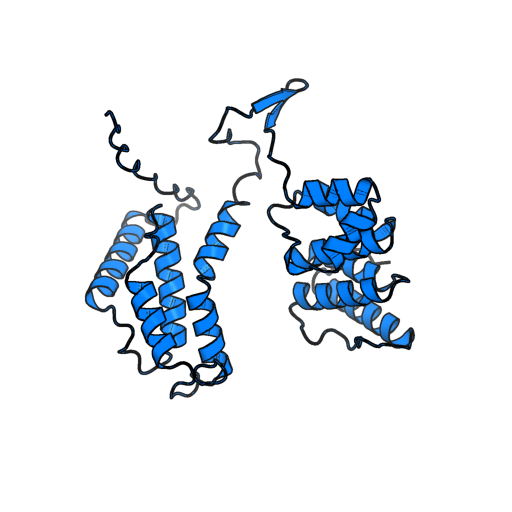 . GLN A 1 203 ? 0.401 19.406 -4.582 1.00 94.12 203 GLN A O 1
ATOM 1602 N N . GLN A 1 204 ? 0.097 20.139 -2.479 1.00 93.62 204 GLN A N 1
ATOM 1603 C CA . GLN A 1 204 ? 0.669 21.469 -2.708 1.00 93.62 204 GLN A CA 1
ATOM 1604 C C . GLN A 1 204 ? 2.192 21.403 -2.845 1.00 93.62 204 GLN A C 1
ATOM 1606 O O . GLN A 1 204 ? 2.732 21.977 -3.788 1.00 93.62 204 GLN A O 1
ATOM 1611 N N . ILE A 1 205 ? 2.872 20.647 -1.978 1.00 93.25 205 ILE A N 1
ATOM 1612 C CA . ILE A 1 205 ? 4.328 20.462 -2.032 1.00 93.25 205 ILE A CA 1
ATOM 1613 C C . ILE A 1 205 ? 4.740 19.866 -3.378 1.00 93.25 205 ILE A C 1
ATOM 1615 O O . ILE A 1 205 ? 5.642 20.408 -3.998 1.00 93.25 205 ILE A O 1
ATOM 1619 N N . VAL A 1 206 ? 4.022 18.864 -3.904 1.00 95.44 206 VAL A N 1
ATOM 1620 C CA . VAL A 1 206 ? 4.273 18.304 -5.252 1.00 95.44 206 VAL A CA 1
ATOM 1621 C C . VAL A 1 206 ? 4.254 19.367 -6.363 1.00 95.44 206 VAL A C 1
ATOM 1623 O O . VAL A 1 206 ? 4.873 19.167 -7.399 1.00 95.44 206 VAL A O 1
ATOM 1626 N N . ARG A 1 207 ? 3.567 20.501 -6.188 1.00 93.56 207 ARG A N 1
ATOM 1627 C CA . ARG A 1 207 ? 3.495 21.561 -7.209 1.00 93.56 207 ARG A CA 1
ATOM 1628 C C . ARG A 1 207 ? 4.572 22.629 -7.072 1.00 93.56 207 ARG A C 1
ATOM 1630 O O . ARG A 1 207 ? 4.944 23.220 -8.079 1.00 93.56 207 ARG A O 1
ATOM 1637 N N . SER A 1 208 ? 5.019 22.927 -5.854 1.00 90.31 208 SER A N 1
ATOM 1638 C CA . SER A 1 208 ? 5.833 24.124 -5.593 1.00 90.31 208 SER A CA 1
ATOM 1639 C C . SER A 1 208 ? 7.017 23.924 -4.648 1.00 90.31 208 SER A C 1
ATOM 1641 O O . SER A 1 208 ? 7.724 24.890 -4.385 1.00 90.31 208 SER A O 1
ATOM 1643 N N . GLY A 1 209 ? 7.230 22.723 -4.109 1.00 88.62 209 GLY A N 1
ATOM 1644 C CA . GLY A 1 209 ? 8.364 22.426 -3.229 1.00 88.62 209 GLY A CA 1
ATOM 1645 C C . GLY A 1 209 ? 9.698 22.311 -3.974 1.00 88.62 209 GLY A C 1
ATOM 1646 O O . GLY A 1 209 ? 9.728 22.235 -5.209 1.00 88.62 209 GLY A O 1
ATOM 1647 N N . SER A 1 210 ? 10.799 22.235 -3.222 1.00 88.56 210 SER A N 1
ATOM 1648 C CA . SER A 1 210 ? 12.123 21.843 -3.729 1.00 88.56 210 SER A CA 1
ATOM 1649 C C . SER A 1 210 ? 12.088 20.431 -4.344 1.00 88.56 210 SER A C 1
ATOM 1651 O O . SER A 1 210 ? 11.178 19.658 -4.034 1.00 88.56 210 SER A O 1
ATOM 1653 N N . PRO A 1 211 ? 13.008 20.063 -5.258 1.00 91.31 211 PRO A N 1
ATOM 1654 C CA . PRO A 1 211 ? 13.011 18.733 -5.883 1.00 91.31 211 PRO A CA 1
ATOM 1655 C C . PRO A 1 211 ? 12.961 17.584 -4.863 1.00 91.31 211 PRO A C 1
ATOM 1657 O O . PRO A 1 211 ? 12.185 16.641 -5.013 1.00 91.31 211 PRO A O 1
ATOM 1660 N N . GLU A 1 212 ? 13.710 17.708 -3.775 1.00 86.69 212 GLU A N 1
ATOM 1661 C CA . GLU A 1 212 ? 13.772 16.751 -2.672 1.00 86.69 212 GLU A CA 1
ATOM 1662 C C . GLU A 1 212 ? 12.416 16.668 -1.954 1.00 86.69 212 GLU A C 1
ATOM 1664 O O . GLU A 1 212 ? 11.882 15.577 -1.722 1.00 86.69 212 GLU A O 1
ATOM 1669 N N . ALA A 1 213 ? 11.800 17.824 -1.688 1.00 88.50 213 ALA A N 1
ATOM 1670 C CA . ALA A 1 213 ? 10.491 17.894 -1.058 1.00 88.50 213 ALA A CA 1
ATOM 1671 C C . ALA A 1 213 ? 9.373 17.321 -1.944 1.00 88.50 213 ALA A C 1
ATOM 1673 O O . ALA A 1 213 ? 8.511 16.575 -1.468 1.00 88.50 213 ALA A O 1
ATOM 1674 N N . ARG A 1 214 ? 9.394 17.615 -3.251 1.00 94.25 214 ARG A N 1
ATOM 1675 C CA . ARG A 1 214 ? 8.449 17.053 -4.226 1.00 94.25 214 ARG A CA 1
ATOM 1676 C C . ARG A 1 214 ? 8.594 15.539 -4.321 1.00 94.25 214 ARG A C 1
ATOM 1678 O O . ARG A 1 214 ? 7.580 14.844 -4.300 1.00 94.25 214 ARG A O 1
ATOM 1685 N N . LEU A 1 215 ? 9.823 15.022 -4.362 1.00 90.25 215 LEU A N 1
ATOM 1686 C CA . LEU A 1 215 ? 10.094 13.584 -4.394 1.00 90.25 215 LEU A CA 1
ATOM 1687 C C . LEU A 1 215 ? 9.488 12.867 -3.182 1.00 90.25 215 LEU A C 1
ATOM 1689 O O . LEU A 1 215 ? 8.762 11.883 -3.342 1.00 90.25 215 LEU A O 1
ATOM 1693 N N . LEU A 1 216 ? 9.727 13.384 -1.976 1.00 88.56 216 LEU A N 1
ATOM 1694 C CA . LEU A 1 216 ? 9.182 12.807 -0.747 1.00 88.56 216 LEU A CA 1
ATOM 1695 C C . LEU A 1 216 ? 7.658 12.939 -0.666 1.00 88.56 216 LEU A C 1
ATOM 1697 O O . LEU A 1 216 ? 6.990 11.993 -0.246 1.00 88.56 216 LEU A O 1
ATOM 1701 N N . ALA A 1 217 ? 7.089 14.056 -1.123 1.00 92.56 217 ALA A N 1
ATOM 1702 C CA . ALA A 1 217 ? 5.642 14.230 -1.173 1.00 92.56 217 ALA A CA 1
ATOM 1703 C C . ALA A 1 217 ? 4.973 13.257 -2.160 1.00 92.56 217 ALA A C 1
ATOM 1705 O O . ALA A 1 217 ? 3.961 12.640 -1.821 1.00 92.56 217 ALA A O 1
ATOM 1706 N N . VAL A 1 218 ? 5.557 13.048 -3.347 1.00 95.94 218 VAL A N 1
ATOM 1707 C CA . VAL A 1 218 ? 5.092 12.039 -4.316 1.00 95.94 218 VAL A CA 1
ATOM 1708 C C . VAL A 1 218 ? 5.176 10.637 -3.717 1.00 95.94 218 VAL A C 1
ATOM 1710 O O . VAL A 1 218 ? 4.191 9.897 -3.770 1.00 95.94 218 VAL A O 1
ATOM 1713 N N . ARG A 1 219 ? 6.303 10.286 -3.084 1.00 90.94 219 ARG A N 1
ATOM 1714 C CA . ARG A 1 219 ? 6.488 8.997 -2.403 1.00 90.94 219 ARG A CA 1
ATOM 1715 C C . ARG A 1 219 ? 5.449 8.782 -1.303 1.00 90.94 219 ARG A C 1
ATOM 1717 O O . ARG A 1 219 ? 4.872 7.698 -1.200 1.00 90.94 219 ARG A O 1
ATOM 1724 N N . ALA A 1 220 ? 5.174 9.808 -0.499 1.00 90.56 220 ALA A N 1
ATOM 1725 C CA . ALA A 1 220 ? 4.177 9.736 0.560 1.00 90.56 220 ALA A CA 1
ATOM 1726 C C . ALA A 1 220 ? 2.772 9.478 -0.008 1.00 90.56 220 ALA A C 1
ATOM 1728 O O . ALA A 1 220 ? 2.112 8.519 0.394 1.00 90.56 220 ALA A O 1
ATOM 1729 N N . LEU A 1 221 ? 2.350 10.259 -1.010 1.00 91.69 221 LEU A N 1
ATOM 1730 C CA . LEU A 1 221 ? 1.055 10.089 -1.682 1.00 91.69 221 LEU A CA 1
ATOM 1731 C C . LEU A 1 221 ? 0.927 8.718 -2.369 1.00 91.69 221 LEU A C 1
ATOM 1733 O O . LEU A 1 221 ? -0.132 8.090 -2.308 1.00 91.69 221 LEU A O 1
ATOM 1737 N N . ALA A 1 222 ? 2.005 8.213 -2.974 1.00 90.69 222 ALA A N 1
ATOM 1738 C CA . ALA A 1 222 ? 2.054 6.881 -3.574 1.00 90.69 222 ALA A CA 1
ATOM 1739 C C . ALA A 1 222 ? 1.832 5.765 -2.536 1.00 90.69 222 ALA A C 1
ATOM 1741 O O . ALA A 1 222 ? 1.072 4.822 -2.788 1.00 90.69 222 ALA A O 1
ATOM 1742 N N . LYS A 1 223 ? 2.436 5.882 -1.342 1.00 86.94 223 LYS A N 1
ATOM 1743 C CA . LYS A 1 223 ? 2.264 4.915 -0.242 1.00 86.94 223 LYS A CA 1
ATOM 1744 C C . LYS A 1 223 ? 0.837 4.869 0.306 1.00 86.94 223 LYS A C 1
ATOM 1746 O O . LYS A 1 223 ? 0.414 3.803 0.748 1.00 86.94 223 LYS A O 1
ATOM 1751 N N . MET A 1 224 ? 0.074 5.960 0.203 1.00 86.25 224 MET A N 1
ATOM 1752 C CA . MET A 1 224 ? -1.344 5.981 0.595 1.00 86.25 224 MET A CA 1
ATOM 1753 C C . MET A 1 224 ? -2.232 5.119 -0.313 1.00 86.25 224 MET A C 1
ATOM 1755 O O . MET A 1 224 ? -3.329 4.741 0.090 1.00 86.25 224 MET A O 1
ATOM 1759 N N . ARG A 1 225 ? -1.783 4.808 -1.542 1.00 85.94 225 ARG A N 1
ATOM 1760 C CA . ARG A 1 225 ? -2.479 3.933 -2.510 1.00 85.94 225 ARG A CA 1
ATOM 1761 C C . ARG A 1 225 ? -3.944 4.318 -2.781 1.00 85.94 225 ARG A C 1
ATOM 1763 O O . ARG A 1 225 ? -4.755 3.464 -3.137 1.00 85.94 225 ARG A O 1
ATOM 1770 N N . SER A 1 226 ? -4.284 5.600 -2.641 1.00 87.88 226 SER A N 1
ATOM 1771 C CA . SER A 1 226 ? -5.628 6.112 -2.918 1.00 87.88 226 SER A CA 1
ATOM 1772 C C . SER A 1 226 ? -5.757 6.588 -4.364 1.00 87.88 226 SER A C 1
ATOM 1774 O O . SER A 1 226 ? -4.907 7.322 -4.873 1.00 87.88 226 SER A O 1
ATOM 1776 N N . LEU A 1 227 ? -6.872 6.227 -5.008 1.00 88.50 227 LEU A N 1
ATOM 1777 C CA . LEU A 1 227 ? -7.246 6.727 -6.336 1.00 88.50 227 LEU A CA 1
ATOM 1778 C C . LEU A 1 227 ? -7.435 8.250 -6.367 1.00 88.50 227 LEU A C 1
ATOM 1780 O O . LEU A 1 227 ? -7.324 8.852 -7.434 1.00 88.50 227 LEU A O 1
ATOM 1784 N N . ASP A 1 228 ? -7.688 8.881 -5.220 1.00 89.81 228 ASP A N 1
ATOM 1785 C CA . ASP A 1 228 ? -7.893 10.330 -5.130 1.00 89.81 228 ASP A CA 1
ATOM 1786 C C . ASP A 1 228 ? -6.603 11.123 -5.388 1.00 89.81 228 ASP A C 1
ATOM 1788 O O . ASP A 1 228 ? -6.660 12.288 -5.778 1.00 89.81 228 ASP A O 1
ATOM 1792 N N . TYR A 1 229 ? -5.437 10.482 -5.249 1.00 93.44 229 TYR A N 1
ATOM 1793 C CA . TYR A 1 229 ? -4.136 11.096 -5.534 1.00 93.44 229 TYR A CA 1
ATOM 1794 C C . TYR A 1 229 ? -3.609 10.780 -6.932 1.00 93.44 229 TYR A C 1
ATOM 1796 O O . TYR A 1 229 ? -2.595 11.348 -7.335 1.00 93.44 229 TYR A O 1
ATOM 1804 N N . ALA A 1 230 ? -4.303 9.940 -7.709 1.00 95.56 230 ALA A N 1
ATOM 1805 C CA . ALA A 1 230 ? -3.915 9.650 -9.087 1.00 95.56 230 ALA A CA 1
ATOM 1806 C C . ALA A 1 230 ? -3.748 10.923 -9.948 1.00 95.56 230 ALA A C 1
ATOM 1808 O O . ALA A 1 230 ? -2.732 11.010 -10.631 1.00 95.56 230 ALA A O 1
ATOM 1809 N N . PRO A 1 231 ? -4.620 11.952 -9.872 1.00 96.56 231 PRO A N 1
ATOM 1810 C CA . PRO A 1 231 ? -4.390 13.233 -10.548 1.00 96.56 231 PRO A CA 1
ATOM 1811 C C . PRO A 1 231 ? -3.049 13.892 -10.209 1.00 96.56 231 PRO A C 1
ATOM 1813 O O . PRO A 1 231 ? -2.360 14.395 -11.092 1.00 96.56 231 PRO A O 1
ATOM 1816 N N . THR A 1 232 ? -2.665 13.879 -8.932 1.00 97.19 232 THR A N 1
ATOM 1817 C CA . THR A 1 232 ? -1.408 14.472 -8.464 1.00 97.19 232 THR A CA 1
ATOM 1818 C C . THR A 1 232 ? -0.204 13.662 -8.929 1.00 97.19 232 THR A C 1
ATOM 1820 O O . THR A 1 232 ? 0.789 14.247 -9.346 1.00 97.19 232 THR A O 1
ATOM 1823 N N . LEU A 1 233 ? -0.296 12.330 -8.918 1.00 97.94 233 LEU A N 1
ATOM 1824 C CA . LEU A 1 233 ? 0.767 11.465 -9.431 1.00 97.94 233 LEU A CA 1
ATOM 1825 C C . LEU A 1 233 ? 0.905 11.579 -10.959 1.00 97.94 233 LEU A C 1
ATOM 1827 O O . LEU A 1 233 ? 2.017 11.585 -11.468 1.00 97.94 233 LEU A O 1
ATOM 1831 N N . ILE A 1 234 ? -0.201 11.733 -11.698 1.00 97.69 234 ILE A N 1
ATOM 1832 C CA . ILE A 1 234 ? -0.172 12.000 -13.147 1.00 97.69 234 ILE A CA 1
ATOM 1833 C C . ILE A 1 234 ? 0.498 13.344 -13.428 1.00 97.69 234 ILE A C 1
ATOM 1835 O O . ILE A 1 234 ? 1.343 13.420 -14.312 1.00 97.69 23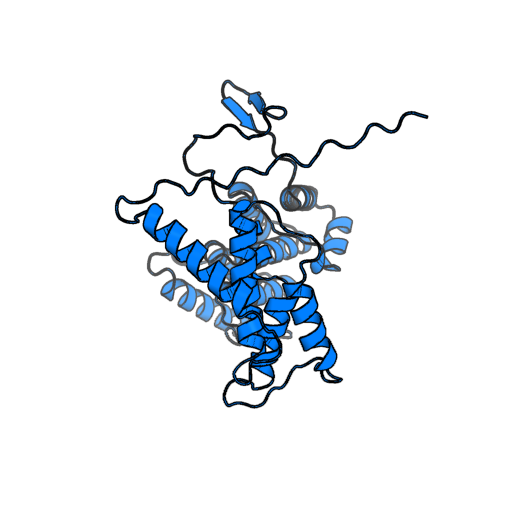4 ILE A O 1
ATOM 1839 N N . TYR A 1 235 ? 0.172 14.381 -12.654 1.00 97.31 235 TYR A N 1
ATOM 1840 C CA . TYR A 1 235 ? 0.862 15.667 -12.739 1.00 97.31 235 TYR A CA 1
ATOM 1841 C C . TYR A 1 235 ? 2.365 15.524 -12.448 1.00 97.31 235 TYR A C 1
ATOM 1843 O O . TYR A 1 235 ? 3.183 16.051 -13.185 1.00 97.31 235 TYR A O 1
ATOM 1851 N N . ALA A 1 236 ? 2.761 14.741 -11.443 1.00 97.81 236 ALA A N 1
ATOM 1852 C CA . ALA A 1 236 ? 4.172 14.526 -11.119 1.00 97.81 236 ALA A CA 1
ATOM 1853 C C . ALA A 1 236 ? 4.980 13.812 -12.229 1.00 97.81 236 ALA A C 1
ATOM 1855 O O . ALA A 1 236 ? 6.207 13.883 -12.235 1.00 97.81 236 ALA A O 1
ATOM 1856 N N . LEU A 1 237 ? 4.331 13.168 -13.209 1.00 96.94 237 LEU A N 1
ATOM 1857 C CA . LEU A 1 237 ? 5.023 12.662 -14.402 1.00 96.94 237 LEU A CA 1
ATOM 1858 C C . LEU A 1 237 ? 5.542 13.782 -15.315 1.00 96.94 237 LEU A C 1
ATOM 1860 O O . LEU A 1 237 ? 6.389 13.508 -16.161 1.00 96.94 237 LEU A O 1
ATOM 1864 N N . THR A 1 238 ? 5.061 15.020 -15.166 1.00 95.50 238 THR A N 1
ATOM 1865 C CA . THR A 1 238 ? 5.554 16.185 -15.917 1.00 95.50 238 THR A CA 1
ATOM 1866 C C . THR A 1 238 ? 6.721 16.887 -15.220 1.00 95.50 238 THR A C 1
ATOM 1868 O O . THR A 1 238 ? 7.144 17.946 -15.680 1.00 95.50 238 THR A O 1
ATOM 1871 N N . ASP A 1 239 ? 7.217 16.361 -14.095 1.00 96.44 239 ASP A N 1
ATOM 1872 C CA . ASP A 1 239 ? 8.285 17.008 -13.333 1.00 96.44 239 ASP A CA 1
ATOM 1873 C C . ASP A 1 239 ? 9.603 17.051 -14.139 1.00 96.44 239 ASP A C 1
ATOM 1875 O O . ASP A 1 239 ? 9.942 16.072 -14.820 1.00 96.44 239 ASP A O 1
ATOM 1879 N N . PRO A 1 240 ? 10.368 18.160 -14.086 1.00 93.81 240 PRO A N 1
ATOM 1880 C CA . PRO A 1 240 ? 11.698 18.216 -14.691 1.00 93.81 240 PRO A CA 1
ATOM 1881 C C . PRO A 1 240 ? 12.695 17.233 -14.053 1.00 93.81 240 PRO A C 1
ATOM 1883 O O . PRO A 1 240 ? 13.610 16.771 -14.739 1.00 93.81 240 PRO A O 1
ATOM 1886 N N . ASP A 1 241 ? 12.537 16.886 -12.771 1.00 93.44 241 ASP A N 1
ATOM 1887 C CA . ASP A 1 241 ? 13.382 15.893 -12.108 1.00 93.44 241 ASP A CA 1
ATOM 1888 C C . ASP A 1 241 ? 12.898 14.468 -12.419 1.00 93.44 241 ASP A C 1
ATOM 1890 O O . ASP A 1 241 ? 11.844 13.997 -11.982 1.00 93.44 241 ASP A O 1
ATOM 1894 N N . ARG A 1 242 ? 13.740 13.721 -13.136 1.00 92.38 242 ARG A N 1
ATOM 1895 C CA . ARG A 1 242 ? 13.470 12.335 -13.544 1.00 92.38 242 ARG A CA 1
ATOM 1896 C C . ARG A 1 242 ? 13.309 11.373 -12.362 1.00 92.38 242 ARG A C 1
ATOM 1898 O O . ARG A 1 242 ? 12.674 10.331 -12.525 1.00 92.38 242 ARG A O 1
ATOM 1905 N N . ARG A 1 243 ? 13.860 11.688 -11.181 1.00 92.12 243 ARG A N 1
ATOM 1906 C CA . ARG A 1 243 ? 13.632 10.917 -9.944 1.00 92.12 243 ARG A CA 1
ATOM 1907 C C . ARG A 1 243 ? 12.154 10.952 -9.554 1.00 92.12 243 ARG A C 1
ATOM 1909 O O . ARG A 1 243 ? 11.585 9.905 -9.258 1.00 92.12 243 ARG A O 1
ATOM 1916 N N . ILE A 1 244 ? 11.530 12.125 -9.642 1.00 95.94 244 ILE A N 1
ATOM 1917 C CA . ILE A 1 244 ? 10.116 12.339 -9.314 1.00 95.94 244 ILE A CA 1
ATOM 1918 C C . ILE A 1 244 ? 9.219 11.627 -10.325 1.00 95.94 244 ILE A C 1
ATOM 1920 O O . ILE A 1 244 ? 8.275 10.946 -9.930 1.00 95.94 244 ILE A O 1
ATOM 1924 N N . VAL A 1 245 ? 9.558 11.693 -11.617 1.00 96.25 245 VAL A N 1
ATOM 1925 C CA . VAL A 1 245 ? 8.817 10.983 -12.673 1.00 96.25 245 VAL A CA 1
ATOM 1926 C C . VAL A 1 245 ? 8.793 9.470 -12.419 1.00 96.25 245 VAL A C 1
ATOM 1928 O O . VAL A 1 245 ? 7.740 8.840 -12.536 1.00 96.25 245 VAL A O 1
ATOM 1931 N N . ARG A 1 246 ? 9.929 8.871 -12.029 1.00 94.12 246 ARG A N 1
ATOM 1932 C CA . ARG A 1 246 ? 9.998 7.440 -11.676 1.00 94.12 246 ARG A CA 1
ATOM 1933 C C . ARG A 1 246 ? 9.142 7.107 -10.457 1.00 94.12 246 ARG A C 1
ATOM 1935 O O . ARG A 1 246 ? 8.345 6.173 -10.518 1.00 94.12 246 ARG A O 1
ATOM 1942 N N . GLU A 1 247 ? 9.256 7.897 -9.391 1.00 94.62 247 GLU A N 1
ATOM 1943 C CA . GLU A 1 247 ? 8.478 7.705 -8.162 1.00 94.62 247 GLU A CA 1
ATOM 1944 C C . GLU A 1 247 ? 6.965 7.815 -8.436 1.00 94.62 247 GLU A C 1
ATOM 1946 O O . GLU A 1 247 ? 6.179 6.974 -8.002 1.00 94.62 247 GLU A O 1
ATOM 1951 N N . ALA A 1 248 ? 6.551 8.797 -9.240 1.00 97.44 248 ALA A N 1
ATOM 1952 C CA . ALA A 1 248 ? 5.166 8.989 -9.653 1.00 97.44 248 ALA A CA 1
ATOM 1953 C C . ALA A 1 248 ? 4.641 7.824 -10.502 1.00 97.44 248 ALA A C 1
ATOM 1955 O O . ALA A 1 248 ? 3.534 7.328 -10.271 1.00 97.44 248 ALA A O 1
ATOM 1956 N N . ARG A 1 249 ? 5.444 7.342 -11.458 1.00 95.94 249 ARG A N 1
ATOM 1957 C CA . ARG A 1 249 ? 5.125 6.170 -12.282 1.00 95.94 249 ARG A CA 1
ATOM 1958 C C . ARG A 1 249 ? 4.905 4.931 -11.416 1.00 95.94 249 ARG A C 1
ATOM 1960 O O . ARG A 1 249 ? 3.925 4.213 -11.622 1.00 95.94 249 ARG A O 1
ATOM 1967 N N . ASP A 1 250 ? 5.790 4.677 -10.460 1.00 93.81 250 ASP A N 1
ATOM 1968 C CA . ASP A 1 250 ? 5.690 3.510 -9.583 1.00 93.81 250 ASP A CA 1
ATOM 1969 C C . ASP A 1 250 ? 4.516 3.645 -8.606 1.00 93.81 250 ASP A C 1
ATOM 1971 O O . ASP A 1 250 ? 3.755 2.693 -8.414 1.00 93.81 250 ASP A O 1
ATOM 1975 N N . GLY A 1 251 ? 4.253 4.858 -8.116 1.00 93.81 251 GLY A N 1
ATOM 1976 C CA . GLY A 1 251 ? 3.029 5.181 -7.390 1.00 93.81 251 GLY A CA 1
ATOM 1977 C C . GLY A 1 251 ? 1.759 4.888 -8.192 1.00 93.81 251 GLY A C 1
ATOM 1978 O O . GLY A 1 251 ? 0.841 4.249 -7.678 1.00 93.81 251 GLY A O 1
ATOM 1979 N N . LEU A 1 252 ? 1.708 5.267 -9.473 1.00 96.25 252 LEU A N 1
ATOM 1980 C CA . LEU A 1 252 ? 0.567 4.976 -10.348 1.00 96.25 252 LEU A CA 1
ATOM 1981 C C . LEU A 1 252 ? 0.391 3.477 -10.600 1.00 96.25 252 LEU A C 1
ATOM 1983 O O . LEU A 1 252 ? -0.744 2.994 -10.598 1.00 96.25 252 LEU A O 1
ATOM 1987 N N . ARG A 1 253 ? 1.478 2.709 -10.749 1.00 93.38 253 ARG A N 1
ATOM 1988 C CA . ARG A 1 253 ? 1.426 1.236 -10.838 1.00 93.38 253 ARG A CA 1
ATOM 1989 C C . ARG A 1 253 ? 0.789 0.622 -9.589 1.00 93.38 253 ARG A C 1
ATOM 1991 O O . ARG A 1 253 ? -0.060 -0.262 -9.713 1.00 93.38 253 ARG A O 1
ATOM 1998 N N . LEU A 1 254 ? 1.139 1.124 -8.403 1.00 87.94 254 LEU A N 1
ATOM 1999 C CA . LEU A 1 254 ? 0.573 0.670 -7.129 1.00 87.94 254 LEU A CA 1
ATOM 2000 C C . LEU A 1 254 ? -0.903 1.063 -6.972 1.00 87.94 254 LEU A C 1
ATOM 2002 O O . LEU A 1 254 ? -1.731 0.205 -6.667 1.00 87.94 254 LEU A O 1
ATOM 2006 N N . VAL A 1 255 ? -1.243 2.332 -7.217 1.00 87.81 255 VAL A N 1
ATOM 2007 C CA . VAL A 1 255 ? -2.612 2.869 -7.098 1.00 87.81 255 VAL A CA 1
ATOM 2008 C C . VAL A 1 255 ? -3.569 2.175 -8.071 1.00 87.81 255 VAL A C 1
ATOM 2010 O O . VAL A 1 255 ? -4.686 1.818 -7.705 1.00 87.81 255 VAL A O 1
ATOM 2013 N N . SER A 1 256 ? -3.126 1.936 -9.306 1.00 87.94 256 SER A N 1
ATOM 2014 C CA . SER A 1 256 ? -3.931 1.275 -10.341 1.00 87.94 256 SER A CA 1
ATOM 2015 C C . SER A 1 256 ? -3.937 -0.251 -10.256 1.00 87.94 256 SER A C 1
ATOM 2017 O O . SER A 1 256 ? -4.705 -0.892 -10.976 1.00 87.94 256 SER A O 1
ATOM 2019 N N . ARG A 1 257 ? -3.063 -0.840 -9.425 1.00 85.31 257 ARG A N 1
ATOM 2020 C CA . ARG A 1 257 ? -2.744 -2.280 -9.407 1.00 85.31 257 ARG A CA 1
ATOM 2021 C C . ARG A 1 257 ? -2.308 -2.828 -10.775 1.00 85.31 257 ARG A C 1
ATOM 2023 O O . ARG A 1 257 ? -2.443 -4.019 -11.047 1.00 85.31 257 ARG A O 1
ATOM 2030 N N . ARG A 1 258 ? -1.774 -1.966 -11.645 1.00 87.50 258 ARG A N 1
ATOM 2031 C CA . ARG A 1 258 ? -1.225 -2.320 -12.959 1.00 87.50 258 ARG A CA 1
ATOM 2032 C C . ARG A 1 258 ? 0.294 -2.239 -12.898 1.00 87.50 258 ARG A C 1
ATOM 2034 O O . ARG A 1 258 ? 0.881 -1.232 -13.282 1.00 87.50 258 ARG A O 1
ATOM 2041 N N . PHE A 1 259 ? 0.936 -3.315 -12.449 1.00 84.12 259 PHE A N 1
ATOM 2042 C CA . PHE A 1 259 ? 2.384 -3.336 -12.205 1.00 84.12 259 PHE A CA 1
ATOM 2043 C C . PHE A 1 259 ? 3.233 -3.069 -13.459 1.00 84.12 259 PHE A C 1
ATOM 2045 O O . PHE A 1 259 ? 4.257 -2.402 -13.368 1.00 84.12 259 PHE A O 1
ATOM 2052 N N . ASN A 1 260 ? 2.762 -3.466 -14.645 1.00 80.44 260 ASN A N 1
ATOM 2053 C CA . ASN A 1 260 ? 3.462 -3.184 -15.907 1.00 80.44 260 ASN A CA 1
ATOM 2054 C C . ASN A 1 260 ? 3.334 -1.710 -16.358 1.00 80.44 260 ASN A C 1
ATOM 2056 O O . ASN A 1 260 ? 4.119 -1.233 -17.176 1.00 80.44 260 ASN A O 1
ATOM 2060 N N . GLY A 1 261 ? 2.381 -0.950 -15.804 1.00 89.69 261 GLY A N 1
ATOM 2061 C CA . GLY A 1 261 ? 2.124 0.447 -16.168 1.00 89.69 261 GLY A CA 1
ATOM 2062 C C . GLY A 1 261 ? 1.822 0.649 -17.659 1.00 89.69 261 GLY A C 1
ATOM 2063 O O . GLY A 1 261 ? 1.109 -0.150 -18.268 1.00 89.69 261 GLY A O 1
ATOM 2064 N N . PHE A 1 262 ? 2.362 1.733 -18.223 1.00 92.56 262 PHE A N 1
ATOM 2065 C CA . PHE A 1 262 ? 2.205 2.135 -19.628 1.00 92.56 262 PHE A CA 1
ATOM 2066 C C . PHE A 1 262 ? 3.555 2.397 -20.318 1.00 92.56 262 PHE A C 1
ATOM 2068 O O . PHE A 1 262 ? 3.717 3.378 -21.031 1.00 92.56 262 PHE A O 1
ATOM 2075 N N . GLY A 1 263 ? 4.540 1.524 -20.079 1.00 83.19 263 GLY A N 1
ATOM 2076 C CA . GLY A 1 263 ? 5.762 1.473 -20.895 1.00 83.19 263 GLY A CA 1
ATOM 2077 C C . GLY A 1 263 ? 6.834 2.530 -20.613 1.00 83.19 263 GLY A C 1
ATOM 2078 O O . GLY A 1 263 ? 7.812 2.582 -21.346 1.00 83.19 263 GLY A O 1
ATOM 2079 N N . LEU A 1 264 ? 6.702 3.348 -19.562 1.00 89.75 264 LEU A N 1
ATOM 2080 C CA . LEU A 1 264 ? 7.774 4.266 -19.162 1.00 89.75 264 LEU A CA 1
ATOM 2081 C C . LEU A 1 264 ? 8.898 3.507 -18.436 1.00 89.75 264 LEU A C 1
ATOM 2083 O O . LEU A 1 264 ? 8.718 3.056 -17.300 1.00 89.75 264 LEU A O 1
ATOM 2087 N N . GLU A 1 265 ? 10.046 3.362 -19.092 1.00 87.44 265 GLU A N 1
ATOM 2088 C CA . GLU A 1 265 ? 11.236 2.671 -18.574 1.00 87.44 265 GLU A CA 1
ATOM 2089 C C . GLU A 1 265 ? 11.982 3.498 -17.512 1.00 87.44 265 GLU A C 1
ATOM 2091 O O . GLU A 1 265 ? 11.756 4.695 -17.371 1.00 87.44 265 GLU A O 1
ATOM 2096 N N . ASP A 1 266 ? 12.869 2.878 -16.728 1.00 83.81 266 ASP A N 1
ATOM 2097 C CA . ASP A 1 266 ? 13.619 3.562 -15.651 1.00 83.81 266 ASP A CA 1
ATOM 2098 C C . ASP A 1 266 ? 14.633 4.586 -16.177 1.00 83.81 266 ASP A C 1
ATOM 2100 O O . ASP A 1 266 ? 14.877 5.635 -15.570 1.00 83.81 266 ASP A O 1
ATOM 2104 N N . ASN A 1 267 ? 15.234 4.265 -17.318 1.00 84.88 267 ASN A N 1
ATOM 2105 C CA . ASN A 1 267 ? 16.281 5.022 -17.989 1.00 84.88 267 ASN A CA 1
ATOM 2106 C C . ASN A 1 267 ? 15.755 5.755 -19.234 1.00 84.88 267 ASN A C 1
ATOM 2108 O O . ASN A 1 267 ? 16.561 6.081 -20.109 1.00 84.88 267 ASN A O 1
ATOM 2112 N N . PHE A 1 268 ? 14.438 6.007 -19.308 1.00 84.06 268 PHE A N 1
ATOM 2113 C CA . PHE A 1 268 ? 13.798 6.707 -20.423 1.00 84.06 268 PHE A CA 1
ATOM 2114 C C . PHE A 1 268 ? 14.612 7.948 -20.801 1.00 84.06 268 PHE A C 1
ATOM 2116 O O . PHE A 1 268 ? 14.920 8.780 -19.949 1.00 84.06 268 PHE A O 1
ATOM 2123 N N . LYS A 1 269 ? 15.046 8.057 -22.057 1.00 80.25 269 LYS A N 1
ATOM 2124 C CA . LYS A 1 269 ? 15.830 9.209 -22.545 1.00 80.25 269 LYS A CA 1
ATOM 2125 C C . LYS A 1 269 ? 14.963 10.207 -23.295 1.00 80.25 269 LYS A C 1
ATOM 2127 O O . LYS A 1 269 ? 15.247 11.398 -23.235 1.00 80.25 269 LYS A O 1
ATOM 2132 N N . ASP A 1 270 ? 13.932 9.681 -23.941 1.00 79.19 270 ASP A N 1
ATOM 2133 C CA . ASP A 1 270 ? 13.005 10.382 -24.809 1.00 79.19 270 ASP A CA 1
ATOM 2134 C C . ASP A 1 270 ? 11.801 10.921 -24.029 1.00 79.19 270 ASP A C 1
ATOM 2136 O O . ASP A 1 270 ? 11.154 10.197 -23.266 1.00 79.19 270 ASP A O 1
ATOM 2140 N N . ASP A 1 271 ? 11.489 12.192 -24.259 1.00 80.94 271 ASP A N 1
ATOM 2141 C CA . ASP A 1 271 ? 10.320 12.846 -23.683 1.00 80.94 271 ASP A CA 1
ATOM 2142 C C . ASP A 1 271 ? 9.017 12.354 -24.341 1.00 80.94 271 ASP A C 1
ATOM 2144 O O . ASP A 1 271 ? 7.976 12.354 -23.683 1.00 80.94 271 ASP A O 1
ATOM 2148 N N . GLY A 1 272 ? 9.071 11.811 -25.565 1.00 86.94 272 GLY A N 1
ATOM 2149 C CA . GLY A 1 272 ? 7.918 11.206 -26.238 1.00 86.94 272 GLY A CA 1
ATOM 2150 C C . GLY A 1 272 ? 7.353 9.988 -25.496 1.00 86.94 272 GLY A C 1
ATOM 2151 O O . GLY A 1 272 ? 6.137 9.858 -25.337 1.00 86.94 272 GLY A O 1
ATOM 2152 N N . GLN A 1 273 ? 8.216 9.124 -24.949 1.00 87.31 273 GLN A N 1
ATOM 2153 C CA . GLN A 1 273 ? 7.786 8.016 -24.080 1.00 87.31 273 GLN A CA 1
ATOM 2154 C C . GLN A 1 273 ? 7.059 8.513 -22.822 1.00 87.31 273 GLN A C 1
ATOM 2156 O O . GLN A 1 273 ? 6.069 7.914 -22.390 1.00 87.31 273 GLN A O 1
ATOM 2161 N N . ARG A 1 274 ? 7.542 9.614 -22.233 1.00 91.88 274 ARG A N 1
ATOM 2162 C CA . ARG A 1 274 ? 6.938 10.238 -21.049 1.00 91.88 274 ARG A CA 1
ATOM 2163 C C . ARG A 1 274 ? 5.559 10.808 -21.376 1.00 91.88 274 ARG A C 1
ATOM 2165 O O . ARG A 1 274 ? 4.607 10.524 -20.651 1.00 91.88 274 ARG A O 1
ATOM 2172 N N . GLU A 1 275 ? 5.433 11.550 -22.471 1.00 92.81 275 GLU A N 1
ATOM 2173 C CA . GLU A 1 275 ? 4.163 12.125 -22.934 1.00 92.81 275 GLU A CA 1
ATOM 2174 C C . GLU A 1 275 ? 3.121 11.044 -23.239 1.00 92.81 275 GLU A C 1
ATOM 2176 O O . GLU A 1 275 ? 1.991 11.109 -22.748 1.00 92.81 275 GLU A O 1
ATOM 2181 N N . LEU A 1 276 ? 3.519 9.984 -23.950 1.00 93.69 276 LEU A N 1
ATOM 2182 C CA . LEU A 1 276 ? 2.640 8.850 -24.229 1.00 93.69 276 LEU A CA 1
ATOM 2183 C C . LEU A 1 276 ? 2.147 8.182 -22.937 1.00 93.69 276 LEU A C 1
ATOM 2185 O O . LEU A 1 276 ? 0.960 7.868 -22.809 1.00 93.69 276 LEU A O 1
ATOM 2189 N N . ALA A 1 277 ? 3.038 7.971 -21.965 1.00 94.56 277 ALA A N 1
ATOM 2190 C CA . ALA A 1 277 ? 2.665 7.390 -20.681 1.00 94.56 277 ALA A CA 1
ATOM 2191 C C . ALA A 1 277 ? 1.668 8.283 -19.923 1.00 94.56 277 ALA A C 1
ATOM 2193 O O . ALA A 1 277 ? 0.690 7.767 -19.375 1.00 94.56 277 ALA A O 1
ATOM 2194 N N . ILE A 1 278 ? 1.872 9.605 -19.922 1.00 96.06 278 ILE A N 1
ATOM 2195 C CA . ILE A 1 278 ? 0.949 10.577 -19.317 1.00 96.06 278 ILE A CA 1
ATOM 2196 C C . ILE A 1 278 ? -0.436 10.470 -19.956 1.00 96.06 278 ILE A C 1
ATOM 2198 O O . ILE A 1 278 ? -1.429 10.337 -19.239 1.00 96.06 278 ILE A O 1
ATOM 2202 N N . ASP A 1 279 ? -0.520 10.460 -21.285 1.00 95.94 279 ASP A N 1
ATOM 2203 C CA . ASP A 1 279 ? -1.792 10.359 -22.002 1.00 95.94 279 ASP A CA 1
ATOM 2204 C C . ASP A 1 279 ? -2.538 9.062 -21.693 1.00 95.94 279 ASP A C 1
ATOM 2206 O O . ASP A 1 279 ? -3.760 9.058 -21.502 1.00 95.94 279 ASP A O 1
ATOM 2210 N N . LEU A 1 280 ? -1.812 7.948 -21.611 1.00 96.81 280 LEU A N 1
ATOM 2211 C CA . LEU A 1 280 ? -2.388 6.655 -21.260 1.00 96.81 280 LEU A CA 1
ATOM 2212 C C . LEU A 1 280 ? -2.883 6.630 -19.809 1.00 96.81 280 LEU A C 1
ATOM 2214 O O . LEU A 1 280 ? -3.983 6.130 -19.555 1.00 96.81 280 LEU A O 1
ATOM 2218 N N . TRP A 1 281 ? -2.147 7.229 -18.871 1.00 96.75 281 TRP A N 1
ATOM 2219 C CA . TRP A 1 281 ? -2.606 7.377 -17.489 1.00 96.75 281 TRP A CA 1
ATOM 2220 C C . TRP A 1 281 ? -3.812 8.316 -17.364 1.00 96.75 281 TRP A C 1
ATOM 2222 O O . TRP A 1 281 ? -4.747 7.990 -16.633 1.00 96.75 281 TRP A O 1
ATOM 2232 N N . LYS A 1 282 ? -3.858 9.429 -18.110 1.00 96.38 282 LYS A N 1
ATOM 2233 C CA . LYS A 1 282 ? -5.028 10.327 -18.175 1.00 96.38 282 LYS A CA 1
ATOM 2234 C C . LYS A 1 282 ? -6.261 9.593 -18.707 1.00 96.38 282 LYS A C 1
ATOM 2236 O O . LYS A 1 282 ? -7.340 9.694 -18.121 1.00 96.38 282 LYS A O 1
ATOM 2241 N N . LYS A 1 283 ? -6.105 8.820 -19.788 1.00 95.31 283 LYS A N 1
ATOM 2242 C CA . LYS A 1 283 ? -7.176 7.984 -20.356 1.00 95.31 283 LYS A CA 1
ATOM 2243 C C . LYS A 1 283 ? -7.656 6.940 -19.353 1.00 95.31 283 LYS A C 1
ATOM 2245 O O . LYS A 1 283 ? -8.857 6.828 -19.141 1.00 95.31 283 LYS A O 1
ATOM 2250 N N . TRP A 1 284 ? -6.737 6.226 -18.703 1.00 94.88 284 TRP A N 1
ATOM 2251 C CA . TRP A 1 284 ? -7.071 5.266 -17.650 1.00 94.88 284 TRP A CA 1
ATOM 2252 C C . TRP A 1 284 ? -7.816 5.922 -16.485 1.00 94.88 284 TRP A C 1
ATOM 2254 O O . TRP A 1 284 ? -8.833 5.402 -16.040 1.00 94.88 284 TRP A O 1
ATOM 2264 N N . TYR A 1 285 ? -7.371 7.085 -16.009 1.00 94.94 285 TYR A N 1
ATOM 2265 C CA . TYR A 1 285 ? -8.037 7.747 -14.890 1.00 94.94 285 TYR A CA 1
ATOM 2266 C C . TYR A 1 285 ? -9.499 8.075 -15.217 1.00 94.94 285 TYR A C 1
ATOM 2268 O O . TYR A 1 285 ? -10.372 7.854 -14.382 1.00 94.94 285 TYR A O 1
ATOM 2276 N N . ARG A 1 286 ? -9.792 8.487 -16.458 1.00 93.88 286 ARG A N 1
ATOM 2277 C CA . ARG A 1 286 ? -11.169 8.712 -16.930 1.00 93.88 286 ARG A CA 1
ATOM 2278 C C . ARG A 1 286 ? -12.013 7.440 -17.003 1.00 93.88 286 ARG A C 1
ATOM 2280 O O . ARG A 1 286 ? -13.226 7.535 -16.868 1.00 93.88 286 ARG A O 1
ATOM 2287 N N . THR A 1 287 ? -11.426 6.254 -17.182 1.00 92.25 287 THR A N 1
ATOM 2288 C CA . THR A 1 287 ? -12.218 5.011 -17.119 1.00 92.25 287 THR A CA 1
ATOM 2289 C C . THR A 1 287 ? -12.630 4.669 -15.689 1.00 92.25 287 THR A C 1
ATOM 2291 O O . THR A 1 287 ? -13.675 4.057 -15.486 1.00 92.25 287 THR A O 1
ATOM 2294 N N . VAL A 1 288 ? -11.835 5.079 -14.697 1.00 91.38 288 VAL A N 1
ATOM 2295 C CA . VAL A 1 288 ? -12.106 4.847 -13.268 1.00 91.38 288 VAL A CA 1
ATOM 2296 C C . VAL A 1 288 ? -12.930 5.985 -12.647 1.00 91.38 288 VAL A C 1
ATOM 2298 O O . VAL A 1 288 ? -13.707 5.755 -11.721 1.00 91.38 288 VAL A O 1
ATOM 2301 N N . ARG A 1 289 ? -12.790 7.215 -13.157 1.00 91.38 289 ARG A N 1
ATOM 2302 C CA . ARG A 1 289 ? -13.533 8.419 -12.754 1.00 91.38 289 ARG A CA 1
ATOM 2303 C C . ARG A 1 289 ? -14.092 9.142 -13.999 1.00 91.38 289 ARG A C 1
ATOM 2305 O O . ARG A 1 289 ? -13.515 10.147 -14.414 1.00 91.38 289 ARG A O 1
ATOM 2312 N N . PRO A 1 290 ? -15.200 8.659 -14.596 1.00 89.06 290 PRO A N 1
ATOM 2313 C CA . PRO A 1 290 ? -15.764 9.236 -15.824 1.00 89.06 290 PRO A CA 1
ATOM 2314 C C . PRO A 1 290 ? -16.153 10.713 -15.703 1.00 89.06 290 PRO A C 1
ATOM 2316 O O . PRO A 1 290 ? -15.972 11.470 -16.652 1.00 89.06 290 PRO A O 1
ATOM 2319 N N . ASP A 1 291 ? -16.610 11.125 -14.518 1.00 89.00 291 ASP A N 1
ATOM 2320 C CA . ASP A 1 291 ? -17.060 12.494 -14.237 1.00 89.00 291 ASP A CA 1
ATOM 2321 C C . ASP A 1 291 ? -15.927 13.431 -13.779 1.00 89.00 291 ASP A C 1
ATOM 2323 O O . ASP A 1 291 ? -16.175 14.572 -13.382 1.00 89.00 291 ASP A O 1
ATOM 2327 N N . ALA A 1 292 ? -14.673 12.964 -13.770 1.00 84.38 292 ALA A N 1
ATOM 2328 C CA . ALA A 1 292 ? -13.554 13.800 -13.357 1.00 84.38 292 ALA A CA 1
ATOM 2329 C C . ALA A 1 292 ? -13.284 14.921 -14.378 1.00 84.38 292 ALA A C 1
ATOM 2331 O O . ALA A 1 292 ? -13.350 14.689 -15.590 1.00 84.38 292 ALA A O 1
ATOM 2332 N N . PRO A 1 293 ? -12.903 16.127 -13.914 1.00 85.44 293 PRO A N 1
ATOM 2333 C CA . PRO A 1 293 ? -12.489 17.191 -14.815 1.00 85.44 293 PRO A CA 1
ATOM 2334 C C . PRO A 1 293 ? -11.247 16.771 -15.620 1.00 85.44 293 PRO A C 1
ATOM 2336 O O . PRO A 1 293 ? -10.485 15.895 -15.192 1.00 85.44 293 PRO A O 1
ATOM 2339 N N . PRO A 1 294 ? -10.999 17.404 -16.780 1.00 83.88 294 PRO A N 1
ATOM 2340 C CA . PRO A 1 294 ? -9.760 17.204 -17.515 1.00 83.88 294 PRO A CA 1
ATOM 2341 C C . PRO A 1 294 ? -8.546 17.448 -16.612 1.00 83.88 294 PRO A C 1
ATOM 2343 O O . PRO A 1 294 ? -8.473 18.460 -15.917 1.00 83.88 294 PRO A O 1
ATOM 2346 N N . LEU A 1 295 ? -7.602 16.507 -16.624 1.00 85.00 295 LEU A N 1
ATOM 2347 C CA . LEU A 1 295 ? -6.333 16.667 -15.926 1.00 85.00 295 LEU A CA 1
ATOM 2348 C C . LEU A 1 295 ? -5.397 17.568 -16.747 1.00 85.00 295 LEU A C 1
ATOM 2350 O O . LEU A 1 295 ? -5.380 17.408 -17.975 1.00 85.00 295 LEU A O 1
ATOM 2354 N N . PRO A 1 296 ? -4.639 18.469 -16.090 1.00 63.66 296 PRO A N 1
ATOM 2355 C CA . PRO A 1 296 ? -3.611 19.276 -16.744 1.00 63.66 296 PRO A CA 1
ATOM 2356 C C . PRO A 1 296 ? -2.577 18.381 -17.426 1.00 63.66 296 PRO A C 1
ATOM 2358 O O . PRO A 1 296 ? -2.281 17.282 -16.904 1.00 63.66 296 PRO A O 1
#

pLDDT: mean 76.25, std 19.76, range [31.5, 97.94]

Sequence (296 aa):
SALRRADAPKAQAYPTLKSGGSGVDRGRLRSAISSGQSWLDANFSVDNHDRYPCYFLYALERYKSFEEFIQGTADPEPQWYQSGYEFLRSRQKADGHWEFTGEWSQDACATSFAVLFLLRSTQQSIRASLGQGTLVGGRGLPRDLSRVRLSGGKLVVEQKPTEVDKLLDMLGDDDSQALESLIDNPAALRVEDVRPEDARRLQQIVRSGSPEARLLAVRALAKMRSLDYAPTLIYALTDPDRRIVREARDGLRLVSRRFNGFGLEDNFKDDGQRELAIDLWKKWYRTVRPDAPPLP